Protein AF-A0A8J5JU60-F1 (afdb_monomer_lite)

Structure (mmCIF, N/CA/C/O backbone):
data_AF-A0A8J5JU60-F1
#
_entry.id   AF-A0A8J5JU60-F1
#
loop_
_atom_site.group_PDB
_atom_site.id
_atom_site.type_symbol
_atom_site.label_atom_id
_atom_site.label_alt_id
_atom_site.label_comp_id
_atom_site.label_asym_id
_atom_site.label_entity_id
_atom_site.label_seq_id
_atom_site.pdbx_PDB_ins_code
_atom_site.Cartn_x
_atom_site.Cartn_y
_atom_site.Cartn_z
_atom_site.occupancy
_atom_site.B_iso_or_equiv
_atom_site.auth_seq_id
_atom_site.auth_comp_id
_atom_site.auth_asym_id
_atom_site.auth_atom_id
_atom_site.pdbx_PDB_model_num
ATOM 1 N N . MET A 1 1 ? -25.902 -11.399 4.386 1.00 35.91 1 MET A N 1
ATOM 2 C CA . MET A 1 1 ? -25.058 -10.261 3.974 1.00 35.91 1 MET A CA 1
ATOM 3 C C . MET A 1 1 ? -24.951 -10.274 2.464 1.00 35.91 1 MET A C 1
ATOM 5 O O . MET A 1 1 ? -24.541 -11.286 1.913 1.00 35.91 1 MET A O 1
ATOM 9 N N . SER A 1 2 ? -25.418 -9.218 1.800 1.00 31.11 2 SER A N 1
ATOM 10 C CA . SER A 1 2 ? -25.279 -9.072 0.350 1.00 31.11 2 SER A CA 1
ATOM 11 C C . SER A 1 2 ? -23.900 -8.474 0.080 1.00 31.11 2 SER A C 1
ATOM 13 O O . SER A 1 2 ? -23.695 -7.286 0.315 1.00 31.11 2 SER A O 1
ATOM 15 N N . ALA A 1 3 ? -22.935 -9.303 -0.318 1.00 34.44 3 ALA A N 1
ATOM 16 C CA . ALA A 1 3 ? -21.625 -8.831 -0.750 1.00 34.44 3 ALA A CA 1
ATOM 17 C C . ALA A 1 3 ? -21.786 -8.185 -2.132 1.00 34.44 3 ALA A C 1
ATOM 19 O O . ALA A 1 3 ? -22.011 -8.869 -3.130 1.00 34.44 3 ALA A O 1
ATOM 20 N N . ILE A 1 4 ? -21.730 -6.856 -2.192 1.00 38.44 4 ILE A N 1
ATOM 21 C CA . ILE A 1 4 ? -21.776 -6.131 -3.462 1.00 38.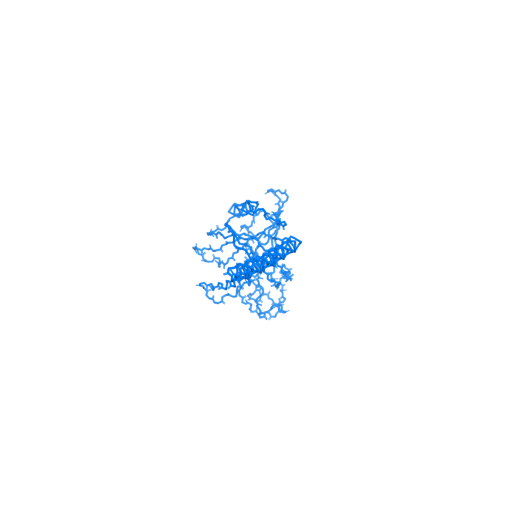44 4 ILE A CA 1
ATOM 22 C C . ILE A 1 4 ? -20.353 -6.086 -4.015 1.00 38.44 4 ILE A C 1
ATOM 24 O O . ILE A 1 4 ? -19.485 -5.405 -3.466 1.00 38.44 4 ILE A O 1
ATOM 28 N N . LEU A 1 5 ? -20.118 -6.785 -5.127 1.00 36.31 5 LEU A N 1
ATOM 29 C CA . LEU A 1 5 ? -18.900 -6.640 -5.920 1.00 36.31 5 LEU A CA 1
ATOM 30 C C . LEU A 1 5 ? -18.912 -5.239 -6.559 1.00 36.31 5 LEU A C 1
ATOM 32 O O . LEU A 1 5 ? -19.433 -5.045 -7.658 1.00 36.31 5 LEU A O 1
ATOM 36 N N . LYS A 1 6 ? -18.388 -4.226 -5.856 1.00 42.09 6 LYS A N 1
ATOM 37 C CA . LYS A 1 6 ? -18.178 -2.886 -6.426 1.00 42.09 6 LYS A CA 1
ATOM 38 C C . LYS A 1 6 ? -16.988 -2.962 -7.394 1.00 42.09 6 LYS A C 1
ATOM 40 O O . LYS A 1 6 ? -15.873 -2.580 -7.057 1.00 42.09 6 LYS A O 1
ATOM 45 N N . GLY A 1 7 ? -17.230 -3.448 -8.611 1.00 37.34 7 GLY A N 1
ATOM 46 C CA . GLY A 1 7 ? -16.318 -3.267 -9.738 1.00 37.34 7 GLY A CA 1
ATOM 47 C C . GLY A 1 7 ? -16.304 -1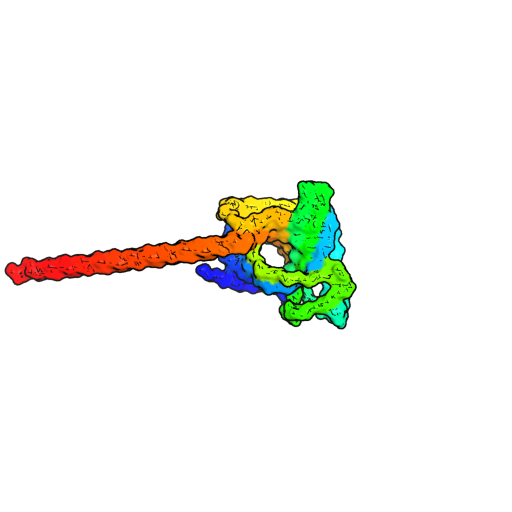.791 -10.124 1.00 37.34 7 GLY A C 1
ATOM 48 O O . GLY A 1 7 ? -17.140 -1.338 -10.901 1.00 37.34 7 GLY A O 1
ATOM 49 N N . ILE A 1 8 ? -15.412 -1.003 -9.528 1.00 46.25 8 ILE A N 1
ATOM 50 C CA . ILE A 1 8 ? -15.204 0.375 -9.974 1.00 46.25 8 ILE A CA 1
ATOM 51 C C . ILE A 1 8 ? -14.537 0.279 -11.353 1.00 46.25 8 ILE A C 1
ATOM 53 O O . ILE A 1 8 ? -13.694 -0.577 -11.578 1.00 46.25 8 ILE A O 1
ATOM 57 N N . ARG A 1 9 ? -14.934 1.117 -12.307 1.00 37.56 9 ARG A N 1
ATOM 58 C CA . ARG A 1 9 ? -14.234 1.304 -13.583 1.00 37.56 9 ARG A CA 1
ATOM 59 C C . ARG A 1 9 ? -13.560 2.670 -13.481 1.00 37.56 9 ARG A C 1
ATOM 61 O O . ARG A 1 9 ? -14.237 3.650 -13.168 1.00 37.56 9 ARG A O 1
ATOM 68 N N . ALA A 1 10 ? -12.238 2.741 -13.620 1.00 39.66 10 ALA A N 1
ATOM 69 C CA . ALA A 1 10 ? -11.524 4.012 -13.524 1.00 39.66 10 ALA A CA 1
ATOM 70 C C . ALA A 1 10 ? -11.850 4.903 -14.737 1.00 39.66 10 ALA A C 1
ATOM 72 O O . ALA A 1 10 ? -12.004 4.424 -15.855 1.00 39.66 10 ALA A O 1
ATOM 73 N N . ALA A 1 11 ? -11.938 6.217 -14.522 1.00 41.88 11 ALA A N 1
ATOM 74 C CA . ALA A 1 11 ? -12.276 7.203 -15.555 1.00 41.88 11 ALA A CA 1
ATOM 75 C C . ALA A 1 11 ? -11.125 7.522 -16.540 1.00 41.88 11 ALA A C 1
ATOM 77 O O . ALA A 1 11 ? -11.187 8.527 -17.241 1.00 41.88 11 ALA A O 1
ATOM 78 N N . PHE A 1 12 ? -10.076 6.696 -16.605 1.00 37.72 12 PHE A N 1
ATOM 79 C CA . PHE A 1 12 ? -8.946 6.863 -17.523 1.00 37.72 12 PHE A CA 1
ATOM 80 C C . PHE A 1 12 ? -8.380 5.491 -17.913 1.00 37.72 12 PHE A C 1
ATOM 82 O O . PHE A 1 12 ? -7.534 4.960 -17.202 1.00 37.72 12 PHE A O 1
ATOM 89 N N . GLY A 1 13 ? -8.840 4.944 -19.045 1.00 50.59 13 GLY A N 1
ATOM 90 C CA . GLY A 1 13 ? -8.365 3.671 -19.606 1.00 50.59 13 GLY A CA 1
ATOM 91 C C . GLY A 1 13 ? -8.765 2.437 -18.788 1.00 50.59 13 GLY A C 1
ATOM 92 O O . GLY A 1 13 ? -9.005 2.523 -17.585 1.00 50.59 13 GLY A O 1
ATOM 93 N N . ASP A 1 14 ? -8.855 1.280 -19.442 1.00 62.09 14 ASP A N 1
ATOM 94 C CA . ASP A 1 14 ? -9.063 -0.014 -18.781 1.00 62.09 14 ASP A CA 1
ATOM 95 C C . ASP A 1 14 ? -7.779 -0.420 -18.018 1.00 62.09 14 ASP A C 1
ATOM 97 O O . ASP A 1 14 ? -7.036 -1.298 -18.438 1.00 62.09 14 ASP A O 1
ATOM 101 N N . VAL A 1 15 ? -7.465 0.276 -16.922 1.00 78.56 15 VAL A N 1
ATOM 102 C CA . VAL A 1 15 ? -6.394 -0.112 -15.992 1.00 78.56 15 VAL A CA 1
ATOM 103 C C . VAL A 1 15 ? -6.934 -1.227 -15.104 1.00 78.56 15 VAL A C 1
ATOM 105 O O . VAL A 1 15 ? -7.933 -1.024 -14.408 1.00 78.56 15 VAL A O 1
ATOM 108 N N . GLU A 1 16 ? -6.281 -2.391 -15.118 1.00 88.31 16 GLU A N 1
ATOM 109 C CA . GLU A 1 16 ? -6.631 -3.503 -14.233 1.00 88.31 16 GLU A CA 1
ATOM 110 C C . GLU A 1 16 ? -6.555 -3.036 -12.774 1.00 88.31 16 GLU A C 1
ATOM 112 O O . GLU A 1 16 ? -5.551 -2.462 -12.335 1.00 88.31 16 GLU A O 1
ATOM 117 N N . MET A 1 17 ? -7.644 -3.251 -12.031 1.00 90.38 17 MET A N 1
ATOM 118 C CA . MET A 1 17 ? -7.719 -2.878 -10.627 1.00 90.38 17 MET A CA 1
ATOM 119 C C . MET A 1 17 ? -7.647 -4.086 -9.715 1.00 90.38 17 MET A C 1
ATOM 121 O O . MET A 1 17 ? -8.257 -5.114 -9.999 1.00 90.38 17 MET A O 1
ATOM 125 N N . THR A 1 18 ? -6.948 -3.937 -8.588 1.00 92.31 18 THR A N 1
ATOM 126 C CA . THR A 1 18 ? -6.885 -4.991 -7.578 1.00 92.31 18 THR A CA 1
ATOM 127 C C . THR A 1 18 ? -8.297 -5.354 -7.115 1.00 92.31 18 THR A C 1
ATOM 129 O O . THR A 1 18 ? -9.003 -4.483 -6.596 1.00 92.31 18 THR A O 1
ATOM 132 N N . PRO A 1 19 ? -8.727 -6.617 -7.291 1.00 92.56 19 PRO A N 1
ATOM 133 C CA . PRO A 1 19 ? -10.062 -7.032 -6.900 1.00 92.56 19 PRO A CA 1
ATOM 134 C C . PRO A 1 19 ? -10.184 -7.039 -5.376 1.00 92.56 19 PRO A C 1
ATOM 136 O O . PRO A 1 19 ? -9.253 -7.422 -4.670 1.00 92.56 19 PRO A O 1
ATOM 139 N N . TYR A 1 20 ? -11.351 -6.649 -4.874 1.00 95.19 20 TYR A N 1
ATOM 140 C CA . TYR A 1 20 ? -11.703 -6.768 -3.464 1.00 95.19 20 TYR A CA 1
ATOM 141 C C . TYR A 1 20 ? -13.208 -6.947 -3.287 1.00 95.19 20 TYR A C 1
ATOM 143 O O . TYR A 1 20 ? -14.006 -6.549 -4.140 1.00 95.19 20 TYR A O 1
ATOM 151 N N . THR A 1 21 ? -13.589 -7.487 -2.135 1.00 94.44 21 THR A N 1
ATOM 152 C CA . THR A 1 21 ? -14.980 -7.568 -1.680 1.00 94.44 21 THR A CA 1
ATOM 153 C C . THR A 1 21 ? -15.166 -6.631 -0.496 1.00 94.44 21 THR A C 1
ATOM 155 O O . THR A 1 21 ? -14.388 -6.685 0.452 1.00 94.44 21 THR A O 1
ATOM 158 N N . VAL A 1 22 ? -16.183 -5.766 -0.528 1.00 95.56 22 VAL A N 1
ATOM 159 C CA . VAL A 1 22 ? -16.572 -4.985 0.657 1.00 95.56 22 VAL A CA 1
ATOM 160 C C . VAL A 1 22 ? -17.341 -5.912 1.592 1.00 95.56 22 VAL A C 1
ATOM 162 O O . VAL A 1 22 ? -18.412 -6.399 1.230 1.00 95.56 22 VAL A O 1
ATOM 165 N N . MET A 1 23 ? -16.776 -6.167 2.768 1.00 93.56 23 MET A N 1
ATOM 166 C CA . MET A 1 23 ? -17.368 -7.026 3.794 1.00 93.56 23 MET A CA 1
ATOM 167 C C . MET A 1 23 ? -18.330 -6.225 4.665 1.00 93.56 23 MET A C 1
ATOM 169 O O . MET A 1 23 ? -19.454 -6.655 4.918 1.00 93.56 23 MET A O 1
ATOM 173 N N . VAL A 1 24 ? -17.899 -5.029 5.077 1.00 91.88 24 VAL A N 1
ATOM 174 C CA . VAL A 1 24 ? -18.664 -4.139 5.951 1.00 91.88 24 VAL A CA 1
ATOM 175 C C . VAL A 1 24 ? -18.453 -2.691 5.517 1.00 91.88 24 VAL A C 1
ATOM 177 O O . VAL A 1 24 ? -17.333 -2.271 5.237 1.00 91.88 24 VAL A O 1
ATOM 180 N N . GLU A 1 25 ? -19.528 -1.910 5.491 1.00 93.69 25 GLU A N 1
ATOM 181 C CA . GLU A 1 25 ? -19.480 -0.455 5.326 1.00 93.69 25 GLU A CA 1
ATOM 182 C C . GLU A 1 25 ? -19.897 0.181 6.663 1.00 93.69 25 GLU A C 1
ATOM 184 O O . GLU A 1 25 ? -20.939 -0.164 7.229 1.00 93.69 25 GLU A O 1
ATOM 189 N N . ARG A 1 26 ? -19.046 1.049 7.217 1.00 91.69 26 ARG A N 1
ATOM 190 C CA . ARG A 1 26 ? -19.254 1.737 8.500 1.00 91.69 26 ARG A CA 1
ATOM 191 C C . ARG A 1 26 ? -19.176 3.244 8.286 1.00 91.69 26 ARG A C 1
ATOM 193 O O . ARG A 1 26 ? -18.681 3.721 7.267 1.00 91.69 26 ARG A O 1
ATOM 200 N N . ASP A 1 27 ? -19.633 4.010 9.273 1.00 86.06 27 ASP A N 1
ATOM 201 C CA . ASP A 1 27 ? -19.455 5.460 9.242 1.00 86.06 27 ASP A CA 1
ATOM 202 C C . ASP A 1 27 ? -17.957 5.809 9.328 1.00 86.06 27 ASP A C 1
ATOM 204 O O . ASP A 1 27 ? -17.311 5.639 10.366 1.00 86.06 27 ASP A O 1
ATOM 208 N N . GLY A 1 28 ? -17.397 6.255 8.202 1.00 87.19 28 GLY A N 1
ATOM 209 C CA . GLY A 1 28 ? -16.020 6.734 8.090 1.00 87.19 28 GLY A CA 1
ATOM 210 C C . GLY A 1 28 ? -14.972 5.731 7.590 1.00 87.19 28 GLY A C 1
ATOM 211 O O . GLY A 1 28 ? -13.837 6.170 7.373 1.00 87.19 28 GLY A O 1
ATOM 212 N N . TYR A 1 29 ? -15.310 4.450 7.378 1.00 95.94 29 TYR A N 1
ATOM 213 C CA . TYR A 1 29 ? -14.412 3.443 6.784 1.00 95.94 29 TYR A CA 1
ATOM 214 C C . TYR A 1 29 ? -15.157 2.227 6.195 1.00 95.94 29 TYR A C 1
ATOM 216 O O . TYR A 1 29 ? -16.318 1.968 6.506 1.00 95.94 29 TYR A O 1
ATOM 224 N N . GLU A 1 30 ? -14.463 1.455 5.361 1.00 97.06 30 GLU A N 1
ATOM 225 C CA . GLU A 1 30 ? -14.917 0.158 4.840 1.00 97.06 30 GLU A CA 1
ATOM 226 C C . GLU A 1 30 ? -13.991 -0.964 5.330 1.00 97.06 30 GLU A C 1
ATOM 228 O O . GLU A 1 30 ? -12.775 -0.777 5.394 1.00 97.06 30 GLU A O 1
ATOM 233 N N . GLU A 1 31 ? -14.546 -2.140 5.620 1.00 96.50 31 GLU A N 1
ATOM 234 C CA . GLU A 1 31 ? -13.790 -3.389 5.726 1.00 96.50 31 GLU A CA 1
ATOM 235 C C . GLU A 1 31 ? -13.814 -4.100 4.368 1.00 96.50 31 GLU A C 1
ATOM 237 O O . GLU A 1 31 ? -14.883 -4.347 3.799 1.00 96.50 31 GLU A O 1
ATOM 242 N N . ARG A 1 32 ? -12.635 -4.420 3.832 1.00 97.31 32 ARG A N 1
ATOM 243 C CA . ARG A 1 32 ? -12.469 -5.049 2.519 1.00 97.31 32 ARG A CA 1
ATOM 244 C C . ARG A 1 32 ? -11.621 -6.308 2.621 1.00 97.31 32 ARG A C 1
ATOM 246 O O . ARG A 1 32 ? -10.585 -6.303 3.281 1.00 97.31 32 ARG A O 1
ATOM 253 N N . LEU A 1 33 ? -12.026 -7.344 1.897 1.00 96.19 33 LEU A N 1
ATOM 254 C CA . LEU A 1 33 ? -11.258 -8.566 1.694 1.00 96.19 33 LEU A CA 1
ATOM 255 C C . LEU A 1 33 ? -10.563 -8.516 0.332 1.00 96.19 33 LEU A C 1
ATOM 257 O O . LEU A 1 33 ? -11.229 -8.428 -0.703 1.00 96.19 33 LEU A O 1
ATOM 261 N N . TYR A 1 34 ? -9.235 -8.589 0.337 1.00 96.62 34 TYR A N 1
ATOM 262 C CA . TYR A 1 34 ? -8.404 -8.718 -0.857 1.00 96.62 34 TYR A CA 1
ATOM 263 C C . TYR A 1 34 ? -7.938 -10.171 -1.002 1.00 96.62 34 TYR A C 1
ATOM 265 O O . TYR A 1 34 ? -7.354 -10.704 -0.057 1.00 96.62 34 TYR A O 1
ATOM 273 N N . PRO A 1 35 ? -8.143 -10.818 -2.163 1.00 96.44 35 PRO A N 1
ATOM 274 C CA . PRO A 1 35 ? -7.685 -12.182 -2.386 1.00 96.44 35 PRO A CA 1
ATOM 275 C C . PRO A 1 35 ? -6.157 -12.244 -2.490 1.00 96.44 35 PRO A C 1
ATOM 277 O O . PRO A 1 35 ? -5.494 -11.254 -2.806 1.00 96.44 35 PRO A O 1
ATOM 280 N N . ALA A 1 36 ? -5.602 -13.442 -2.296 1.00 97.19 36 ALA A N 1
ATOM 281 C CA . ALA A 1 36 ? -4.178 -13.680 -2.503 1.00 97.19 36 ALA A CA 1
ATOM 282 C C . ALA A 1 36 ? -3.764 -13.361 -3.952 1.00 97.19 36 ALA A C 1
ATOM 284 O O . ALA A 1 36 ? -4.432 -13.774 -4.912 1.00 97.19 36 ALA A O 1
ATOM 285 N N . ARG A 1 37 ? -2.663 -12.618 -4.101 1.00 97.81 37 ARG A N 1
ATOM 286 C CA . ARG A 1 37 ? -2.118 -12.152 -5.385 1.00 97.81 37 ARG A CA 1
ATOM 287 C C . ARG A 1 37 ? -0.613 -11.920 -5.280 1.00 97.81 37 ARG A C 1
ATOM 289 O O . ARG A 1 37 ? -0.105 -11.606 -4.206 1.00 97.81 37 ARG A O 1
ATOM 296 N N . LYS A 1 38 ? 0.087 -12.016 -6.411 1.00 98.50 38 LYS A N 1
ATOM 297 C CA . LYS A 1 38 ? 1.490 -11.611 -6.535 1.00 98.50 38 LYS A CA 1
ATOM 298 C C . LYS A 1 38 ? 1.621 -10.115 -6.763 1.00 98.50 38 LYS A C 1
ATOM 300 O O . LYS A 1 38 ? 0.878 -9.536 -7.559 1.00 98.50 38 LYS A O 1
ATOM 305 N N . TRP A 1 39 ? 2.602 -9.522 -6.102 1.00 98.50 39 TRP A N 1
ATOM 306 C CA . TRP A 1 39 ? 2.942 -8.111 -6.218 1.00 98.50 39 TRP A CA 1
ATOM 307 C C . TRP A 1 39 ? 4.422 -7.959 -6.547 1.00 98.50 39 TRP A C 1
ATOM 309 O O . TRP A 1 39 ? 5.253 -8.684 -6.006 1.00 98.50 39 TRP A O 1
ATOM 319 N N . ALA A 1 40 ? 4.755 -7.020 -7.427 1.00 98.44 40 ALA A N 1
ATOM 320 C CA . ALA A 1 40 ? 6.133 -6.590 -7.616 1.00 98.44 40 ALA A CA 1
ATOM 321 C C . ALA A 1 40 ? 6.437 -5.500 -6.589 1.00 98.44 40 ALA A C 1
ATOM 323 O O . ALA A 1 40 ? 5.745 -4.480 -6.555 1.00 98.44 40 ALA A O 1
ATOM 324 N N . CYS A 1 41 ? 7.454 -5.721 -5.761 1.00 98.75 41 CYS A N 1
ATOM 325 C CA . CYS A 1 41 ? 7.738 -4.925 -4.576 1.00 98.75 41 CYS A CA 1
ATOM 326 C C . CYS A 1 41 ? 9.168 -4.382 -4.584 1.00 98.75 41 CYS A C 1
ATOM 328 O O . CYS A 1 41 ? 10.081 -5.003 -5.124 1.00 98.75 41 CYS A O 1
ATOM 330 N N . THR A 1 42 ? 9.362 -3.230 -3.948 1.00 98.62 42 THR A N 1
ATOM 331 C CA . THR A 1 42 ? 10.676 -2.669 -3.614 1.00 98.62 42 THR A CA 1
ATOM 332 C C . THR A 1 42 ? 10.629 -2.079 -2.218 1.00 98.62 42 THR A C 1
ATOM 334 O O . THR A 1 42 ? 9.614 -1.503 -1.825 1.00 98.62 42 THR A O 1
ATOM 337 N N . THR A 1 43 ? 11.742 -2.164 -1.494 1.00 98.50 43 THR A N 1
ATOM 338 C CA . THR A 1 43 ? 11.833 -1.671 -0.117 1.00 98.50 43 THR A CA 1
ATOM 339 C C . THR A 1 43 ? 12.925 -0.617 0.016 1.00 98.50 43 THR A C 1
ATOM 341 O O . THR A 1 43 ? 14.045 -0.809 -0.457 1.00 98.50 43 THR A O 1
ATOM 344 N N . MET A 1 44 ? 12.611 0.491 0.683 1.00 98.12 44 MET A N 1
ATOM 345 C CA . MET A 1 44 ? 13.567 1.535 1.059 1.00 98.12 44 MET A CA 1
ATOM 346 C C . MET A 1 44 ? 13.362 1.938 2.519 1.00 98.12 44 MET A C 1
ATOM 348 O O . MET A 1 44 ? 12.259 1.844 3.054 1.00 98.12 44 MET A O 1
ATOM 352 N N . LYS A 1 45 ? 14.434 2.399 3.166 1.00 96.88 45 LYS A N 1
ATOM 353 C CA . LYS A 1 45 ? 14.390 2.973 4.513 1.00 96.88 45 LYS A CA 1
ATOM 354 C C . LYS A 1 45 ? 14.657 4.468 4.452 1.00 96.88 45 LYS A C 1
ATOM 356 O O . LYS A 1 45 ? 15.416 4.919 3.595 1.00 96.88 45 LYS A O 1
ATOM 361 N N . GLY A 1 46 ? 14.030 5.218 5.346 1.00 94.44 46 GLY A N 1
ATOM 362 C CA . GLY A 1 46 ? 14.268 6.650 5.496 1.00 94.44 46 GLY A CA 1
ATOM 363 C C . GLY A 1 46 ? 13.305 7.289 6.484 1.00 94.44 46 GLY A C 1
ATOM 364 O O . GLY A 1 46 ? 12.487 6.613 7.106 1.00 94.44 46 GLY A O 1
ATOM 365 N N . THR A 1 47 ? 13.408 8.602 6.650 1.00 91.06 47 THR A N 1
ATOM 366 C CA . THR A 1 47 ? 12.604 9.362 7.620 1.00 91.06 47 THR A CA 1
ATOM 367 C C . THR A 1 47 ? 11.360 10.004 7.011 1.00 91.06 47 THR A C 1
ATOM 369 O O . THR A 1 47 ? 10.484 10.425 7.757 1.00 91.06 47 THR A O 1
ATOM 372 N N . SER A 1 48 ? 11.270 10.080 5.678 1.00 89.12 48 SER A N 1
ATOM 373 C CA . SER A 1 48 ? 10.152 10.695 4.959 1.00 89.12 48 SER A CA 1
ATOM 374 C C . SER A 1 48 ? 9.648 9.785 3.847 1.00 89.12 48 SER A C 1
ATOM 376 O O . SER A 1 48 ? 10.418 9.354 2.984 1.00 89.12 48 SER A O 1
ATOM 378 N N . GLN A 1 49 ? 8.341 9.521 3.828 1.00 89.50 49 GLN A N 1
ATOM 379 C CA . GLN A 1 49 ? 7.735 8.786 2.722 1.00 89.50 49 GLN A CA 1
ATOM 380 C C . GLN A 1 49 ? 7.747 9.636 1.454 1.00 89.50 49 GLN A C 1
ATOM 382 O O . GLN A 1 49 ? 8.020 9.124 0.366 1.00 89.50 49 GLN A O 1
ATOM 387 N N . GLN A 1 50 ? 7.478 10.935 1.594 1.00 89.50 50 GLN A N 1
ATOM 388 C CA . GLN A 1 50 ? 7.438 11.884 0.485 1.00 89.50 50 GLN A CA 1
ATOM 389 C C . GLN A 1 50 ? 8.708 11.838 -0.381 1.00 89.50 50 GLN A C 1
ATOM 391 O O . GLN A 1 50 ? 8.624 11.900 -1.609 1.00 89.50 50 GLN A O 1
ATOM 396 N N . GLU A 1 51 ? 9.875 11.685 0.247 1.00 91.12 51 GLU A N 1
ATOM 397 C CA . GLU A 1 51 ? 11.169 11.596 -0.439 1.00 91.12 51 GLU A CA 1
ATOM 398 C C . GLU A 1 51 ? 11.373 10.251 -1.153 1.00 91.12 51 GLU A C 1
ATOM 400 O O . GLU A 1 51 ? 11.977 10.195 -2.228 1.00 91.12 51 GLU A O 1
ATOM 405 N N . LEU A 1 52 ? 10.837 9.164 -0.590 1.00 94.50 52 LEU A N 1
ATOM 406 C CA . LEU A 1 52 ? 11.063 7.800 -1.070 1.00 94.50 52 LEU A CA 1
ATOM 407 C C . LEU A 1 52 ? 10.035 7.322 -2.105 1.00 94.50 52 LEU A C 1
ATOM 409 O O . LEU A 1 52 ? 10.320 6.395 -2.866 1.00 94.50 52 LEU A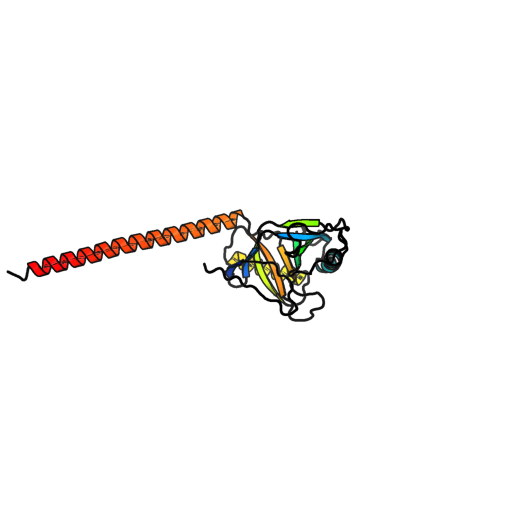 O 1
ATOM 413 N N . VAL A 1 53 ? 8.866 7.962 -2.201 1.00 92.00 53 VAL A N 1
ATOM 414 C CA . VAL A 1 53 ? 7.817 7.582 -3.168 1.00 92.00 53 VAL A CA 1
ATOM 415 C C . VAL A 1 53 ? 8.327 7.620 -4.609 1.00 92.00 53 VAL A C 1
ATOM 417 O O . VAL A 1 53 ? 8.117 6.670 -5.358 1.00 92.00 53 VAL A O 1
ATOM 420 N N . SER A 1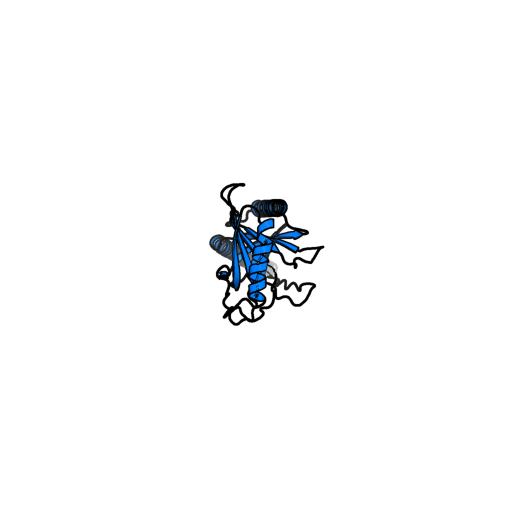 54 ? 9.018 8.691 -5.006 1.00 92.25 54 SER A N 1
ATOM 421 C CA . SER A 1 54 ? 9.517 8.854 -6.380 1.00 92.25 54 SER A CA 1
ATOM 422 C C . SER A 1 54 ? 10.555 7.793 -6.789 1.00 92.25 54 SER A C 1
ATOM 424 O O . SER A 1 54 ? 10.349 7.138 -7.819 1.00 92.25 54 SER A O 1
ATOM 426 N N . PRO A 1 55 ? 11.647 7.557 -6.027 1.00 96.12 55 PRO A N 1
ATOM 427 C CA . PRO A 1 55 ? 12.620 6.526 -6.386 1.00 96.12 55 PRO A CA 1
ATOM 428 C C . PRO A 1 55 ? 12.029 5.109 -6.359 1.00 96.12 55 PRO A C 1
ATOM 430 O O . PRO A 1 55 ? 12.276 4.360 -7.307 1.00 96.12 55 PRO A O 1
ATOM 433 N N . MET A 1 56 ? 11.200 4.758 -5.364 1.00 97.38 56 MET A N 1
ATOM 434 C CA . MET A 1 56 ? 10.532 3.447 -5.317 1.00 97.38 56 MET A CA 1
ATOM 435 C C . MET A 1 56 ? 9.606 3.235 -6.520 1.00 97.38 56 MET A C 1
ATOM 437 O O . MET A 1 56 ? 9.695 2.214 -7.206 1.00 97.38 56 MET A O 1
ATOM 441 N N . PHE A 1 57 ? 8.767 4.229 -6.836 1.00 95.44 57 PHE A N 1
ATOM 442 C CA . PHE A 1 57 ? 7.870 4.159 -7.988 1.00 95.44 57 PHE A CA 1
ATOM 443 C C . PHE A 1 57 ? 8.661 4.006 -9.284 1.00 95.44 57 PHE A C 1
ATOM 445 O O . PHE A 1 57 ? 8.310 3.188 -10.128 1.00 95.44 57 PHE A O 1
ATOM 452 N N . ARG A 1 58 ? 9.753 4.761 -9.454 1.00 95.31 58 ARG A N 1
ATOM 453 C CA . ARG A 1 58 ? 10.598 4.674 -10.651 1.00 95.31 58 ARG A CA 1
ATOM 454 C C . ARG A 1 58 ? 11.245 3.296 -10.799 1.00 95.31 58 ARG A C 1
ATOM 456 O O . ARG A 1 58 ? 11.367 2.826 -11.930 1.00 95.31 58 ARG A O 1
ATOM 463 N N . ALA A 1 59 ? 11.666 2.663 -9.705 1.00 97.38 59 ALA A N 1
ATOM 464 C CA . ALA A 1 59 ? 12.233 1.316 -9.736 1.00 97.38 59 ALA A CA 1
ATOM 465 C C . ALA A 1 59 ? 11.207 0.300 -10.272 1.00 97.38 59 ALA A C 1
ATOM 467 O O . ALA A 1 59 ? 11.467 -0.364 -11.279 1.00 97.38 59 ALA A O 1
ATOM 468 N N . LEU A 1 60 ? 9.999 0.285 -9.699 1.00 97.56 60 LEU A N 1
ATOM 469 C CA . LEU A 1 60 ? 8.898 -0.576 -10.150 1.00 97.56 60 LEU A CA 1
ATOM 470 C C . LEU A 1 60 ? 8.411 -0.230 -11.563 1.00 97.56 60 LEU A C 1
ATOM 472 O O . LEU A 1 60 ? 8.143 -1.117 -12.372 1.00 97.56 60 LEU A O 1
ATOM 476 N N . PHE A 1 61 ? 8.354 1.057 -11.902 1.00 95.88 61 PHE A N 1
ATOM 477 C CA . PHE A 1 61 ? 7.971 1.512 -13.235 1.00 95.88 61 PHE A CA 1
ATOM 478 C C . PHE A 1 61 ? 8.958 1.040 -14.306 1.00 95.88 61 PHE A C 1
ATOM 480 O O . PHE A 1 61 ? 8.549 0.634 -15.392 1.00 95.88 61 PHE A O 1
ATOM 487 N N . ASN A 1 62 ? 10.262 1.057 -14.012 1.00 96.88 62 ASN A N 1
ATOM 488 C CA . ASN A 1 62 ? 11.266 0.512 -14.921 1.00 96.88 62 ASN A CA 1
ATOM 489 C C . ASN A 1 62 ? 11.089 -0.999 -15.112 1.00 96.88 62 ASN A C 1
ATOM 491 O O . ASN A 1 62 ? 11.214 -1.466 -16.243 1.00 96.88 62 ASN A O 1
ATOM 495 N N . TYR A 1 63 ? 10.794 -1.740 -14.035 1.00 97.81 63 TYR A N 1
ATOM 496 C CA . TYR A 1 63 ? 10.519 -3.178 -14.090 1.00 97.81 63 TYR A CA 1
ATOM 497 C C . TYR A 1 63 ? 9.379 -3.480 -15.069 1.00 97.81 63 TYR A C 1
ATOM 499 O O . TYR A 1 63 ? 9.601 -4.197 -16.044 1.00 97.81 63 TYR A O 1
ATOM 507 N N . ILE A 1 64 ? 8.212 -2.848 -14.906 1.00 96.31 64 ILE A N 1
ATOM 508 C CA . ILE A 1 64 ? 7.075 -3.058 -15.820 1.00 96.31 64 ILE A CA 1
ATOM 509 C C . ILE A 1 64 ? 7.311 -2.472 -17.224 1.00 96.31 64 ILE A C 1
ATOM 511 O O . ILE A 1 64 ? 6.650 -2.852 -18.181 1.00 96.31 64 ILE A O 1
ATOM 515 N N . SER A 1 65 ? 8.276 -1.563 -17.388 1.00 96.31 65 SER A N 1
ATOM 516 C CA . SER A 1 65 ? 8.626 -0.972 -18.690 1.00 96.31 65 SER A CA 1
ATOM 517 C C . SER A 1 65 ? 9.655 -1.783 -19.488 1.00 96.31 65 SER A C 1
ATOM 519 O O . SER A 1 65 ? 10.108 -1.305 -20.528 1.00 96.31 65 SER A O 1
ATOM 521 N N . GLY A 1 66 ? 10.047 -2.973 -19.023 1.00 96.44 66 GLY A N 1
ATOM 522 C CA . GLY A 1 66 ? 10.987 -3.851 -19.731 1.00 96.44 66 GLY A CA 1
ATOM 523 C C . GLY A 1 66 ? 12.337 -4.053 -19.051 1.00 96.44 66 GLY A C 1
ATOM 524 O O . GLY A 1 66 ? 13.190 -4.726 -19.621 1.00 96.44 66 GLY A O 1
ATOM 525 N N . LYS A 1 67 ? 12.560 -3.534 -17.832 1.00 97.38 67 LYS A N 1
ATOM 526 C CA . LYS A 1 67 ? 13.691 -3.968 -16.984 1.00 97.38 67 LYS A CA 1
ATOM 527 C C . LYS A 1 67 ? 13.344 -5.236 -16.204 1.00 97.38 67 LYS A C 1
ATOM 529 O O . LYS A 1 67 ? 13.460 -5.299 -14.982 1.00 97.38 67 LYS A O 1
ATOM 534 N N . ASN A 1 68 ? 12.919 -6.242 -16.938 1.00 98.00 68 ASN A N 1
ATOM 535 C CA . ASN A 1 68 ? 12.720 -7.602 -16.475 1.00 98.00 68 ASN A CA 1
ATOM 536 C C . ASN A 1 68 ? 13.378 -8.539 -17.488 1.00 98.00 68 ASN A C 1
ATOM 538 O O . ASN A 1 68 ? 13.707 -8.105 -18.583 1.00 98.00 68 ASN A O 1
ATOM 542 N N . ASP A 1 69 ? 13.592 -9.790 -17.127 1.00 95.06 69 ASP A N 1
ATOM 543 C CA . ASP A 1 69 ? 13.913 -10.880 -18.040 1.00 95.06 69 ASP A CA 1
ATOM 544 C C . ASP A 1 69 ? 12.584 -11.611 -18.282 1.00 95.06 69 ASP A C 1
ATOM 546 O O . ASP A 1 69 ? 12.032 -12.164 -17.317 1.00 95.06 69 ASP A O 1
ATOM 550 N N . PRO A 1 70 ? 11.970 -11.494 -19.480 1.00 96.00 70 PRO A N 1
ATOM 551 C CA . PRO A 1 70 ? 12.614 -11.434 -20.807 1.00 96.00 70 PRO A CA 1
ATOM 552 C C . PRO A 1 70 ? 12.498 -10.104 -21.595 1.00 96.00 70 PRO A C 1
ATOM 554 O O . PRO A 1 70 ? 12.291 -10.109 -22.809 1.00 96.00 70 PRO A O 1
ATOM 557 N N . ASN A 1 71 ? 12.645 -8.951 -20.948 1.00 97.62 71 ASN A N 1
ATOM 558 C CA . ASN A 1 71 ? 12.567 -7.599 -21.526 1.00 97.62 71 ASN A CA 1
ATOM 559 C C . ASN A 1 71 ? 11.190 -7.228 -22.105 1.00 97.62 71 ASN A C 1
ATOM 561 O O . ASN A 1 71 ? 11.097 -6.539 -23.126 1.00 97.62 71 ASN A O 1
ATOM 565 N N . ILE A 1 72 ? 10.111 -7.655 -21.452 1.00 97.56 72 ILE A N 1
ATOM 566 C CA . ILE A 1 72 ? 8.743 -7.374 -21.907 1.00 97.56 72 ILE A CA 1
ATOM 567 C C . ILE A 1 72 ? 8.110 -6.219 -21.141 1.00 97.56 72 ILE A C 1
ATOM 569 O O . ILE A 1 72 ? 8.454 -5.933 -19.994 1.00 97.56 72 ILE A O 1
ATOM 573 N N . ARG A 1 73 ? 7.149 -5.549 -21.773 1.00 96.31 73 ARG A N 1
ATOM 574 C CA . ARG A 1 73 ? 6.316 -4.561 -21.094 1.00 96.31 73 ARG A CA 1
ATOM 575 C C . ARG A 1 73 ? 5.189 -5.282 -20.354 1.00 96.31 73 ARG A C 1
ATOM 577 O O . ARG A 1 73 ? 4.534 -6.129 -20.944 1.00 96.31 73 ARG A O 1
ATOM 584 N N . ILE A 1 74 ? 4.987 -4.918 -19.096 1.00 95.38 74 ILE A N 1
ATOM 585 C CA . ILE A 1 74 ? 3.896 -5.369 -18.234 1.00 95.38 74 ILE A CA 1
ATOM 586 C C . ILE A 1 74 ? 2.927 -4.196 -18.082 1.00 95.38 74 ILE A C 1
ATOM 588 O O . ILE A 1 74 ? 3.357 -3.050 -17.899 1.00 95.38 74 ILE A O 1
ATOM 592 N N . ASP A 1 75 ? 1.630 -4.466 -18.164 1.00 92.56 75 ASP A N 1
ATOM 593 C CA . ASP A 1 75 ? 0.623 -3.423 -18.013 1.00 92.56 75 ASP A CA 1
ATOM 594 C C . ASP A 1 75 ? 0.597 -2.842 -16.593 1.00 92.56 75 ASP A C 1
ATOM 596 O O . ASP A 1 75 ? 0.840 -3.518 -15.594 1.00 92.56 75 ASP A O 1
ATOM 600 N N . MET A 1 76 ? 0.332 -1.537 -16.507 1.00 91.00 76 MET A N 1
ATOM 601 C CA . MET A 1 76 ? 0.185 -0.854 -15.225 1.00 91.00 76 MET A CA 1
ATOM 602 C C . MET A 1 76 ? -1.152 -1.239 -14.590 1.00 91.00 76 MET A C 1
ATOM 604 O O . MET A 1 76 ? -2.181 -1.228 -15.260 1.00 91.00 76 MET A O 1
ATOM 608 N N . THR A 1 77 ? -1.144 -1.466 -13.281 1.00 92.06 77 THR A N 1
ATOM 609 C CA . THR A 1 77 ? -2.340 -1.738 -12.473 1.00 92.06 77 THR A CA 1
ATOM 610 C C . THR A 1 77 ? -2.618 -0.610 -11.483 1.00 92.06 77 THR A C 1
ATOM 612 O O . THR A 1 77 ? -1.738 0.201 -11.184 1.00 92.06 77 THR A O 1
ATOM 615 N N . SER A 1 78 ? -3.809 -0.598 -10.891 1.00 92.00 78 SER A N 1
ATOM 616 C CA . SER A 1 78 ? -4.160 0.298 -9.783 1.00 92.00 78 SER A CA 1
ATOM 617 C C . SER A 1 78 ? -4.814 -0.478 -8.627 1.00 92.00 78 SER A C 1
ATOM 619 O O . SER A 1 78 ? -5.536 -1.438 -8.874 1.00 92.00 78 SER A O 1
ATOM 621 N N . PRO A 1 79 ? -4.626 -0.090 -7.358 1.00 95.00 79 PRO A N 1
ATOM 622 C CA . PRO A 1 79 ? -3.768 0.988 -6.884 1.00 95.00 79 PRO A CA 1
ATOM 623 C C . PRO A 1 79 ? -2.295 0.587 -6.738 1.00 95.00 79 PRO A C 1
ATOM 625 O O . PRO A 1 79 ? -1.926 -0.584 -6.771 1.00 95.00 79 PRO A O 1
ATOM 628 N N . VAL A 1 80 ? -1.458 1.593 -6.494 1.00 95.00 80 VAL A N 1
ATOM 629 C CA . VAL A 1 80 ? -0.122 1.420 -5.921 1.00 95.00 80 VAL A CA 1
ATOM 630 C C . VAL A 1 80 ? -0.248 1.412 -4.403 1.00 95.00 80 VAL A C 1
ATOM 632 O O . VAL A 1 80 ? -0.793 2.353 -3.822 1.00 95.00 80 VAL A O 1
ATOM 635 N N . THR A 1 81 ? 0.287 0.381 -3.754 1.00 97.44 81 THR A N 1
ATOM 636 C CA . THR A 1 81 ? 0.300 0.280 -2.286 1.00 97.44 81 THR A CA 1
ATOM 637 C C . THR A 1 81 ? 1.700 0.551 -1.752 1.00 97.44 81 THR A C 1
ATOM 639 O O . THR A 1 81 ? 2.671 0.088 -2.341 1.00 97.44 81 THR A O 1
ATOM 642 N N . THR A 1 82 ? 1.824 1.281 -0.647 1.00 98.00 82 THR A N 1
ATOM 643 C CA . THR A 1 82 ? 3.076 1.416 0.113 1.00 98.00 82 THR A CA 1
ATOM 644 C C . THR A 1 82 ? 2.822 0.976 1.542 1.00 98.00 82 THR A C 1
ATOM 646 O O . THR A 1 82 ? 2.091 1.653 2.260 1.00 98.00 82 THR A O 1
ATOM 649 N N . TYR A 1 83 ? 3.396 -0.157 1.932 1.00 98.19 83 TYR A N 1
ATOM 650 C CA . TYR A 1 83 ? 3.388 -0.639 3.306 1.00 98.19 83 TYR A CA 1
ATOM 651 C C . TYR A 1 83 ? 4.413 0.130 4.131 1.00 98.19 83 TYR A C 1
ATOM 653 O O . TYR A 1 83 ? 5.562 0.270 3.706 1.00 98.19 83 TYR A O 1
ATOM 661 N N . VAL A 1 84 ? 3.990 0.637 5.282 1.00 97.25 84 VAL A N 1
ATOM 662 C CA . VAL A 1 84 ? 4.805 1.460 6.169 1.00 97.25 84 VAL A CA 1
ATOM 663 C C . VAL A 1 84 ? 4.984 0.736 7.491 1.00 97.25 84 VAL A C 1
ATOM 665 O O . VAL A 1 84 ? 4.013 0.410 8.175 1.00 97.25 84 VAL A O 1
ATOM 668 N N . GLU A 1 85 ? 6.245 0.536 7.850 1.00 95.75 85 GLU A N 1
ATOM 669 C CA . GLU A 1 85 ? 6.681 0.040 9.148 1.00 95.75 85 GLU A CA 1
ATOM 670 C C . GLU A 1 85 ? 7.410 1.184 9.862 1.00 95.75 85 GLU A C 1
ATOM 672 O O . GLU A 1 85 ? 8.593 1.430 9.585 1.00 95.75 85 GLU A O 1
ATOM 677 N N . PRO A 1 86 ? 6.706 1.941 10.723 1.00 92.50 86 PRO A N 1
ATOM 678 C CA . PRO A 1 86 ? 7.275 3.073 11.433 1.00 92.50 86 PRO A CA 1
ATOM 679 C C . PRO A 1 86 ? 8.493 2.677 12.271 1.00 92.50 86 PRO A C 1
ATOM 681 O O . PRO A 1 86 ? 8.506 1.642 12.939 1.00 92.50 86 PRO A O 1
ATOM 684 N N . GLY A 1 87 ? 9.514 3.531 12.267 1.00 89.19 87 GLY A N 1
ATOM 685 C CA . GLY A 1 87 ? 10.632 3.419 13.200 1.00 89.19 87 GLY A CA 1
ATOM 686 C C . GLY A 1 87 ? 10.191 3.651 14.652 1.00 89.19 87 GLY A C 1
ATOM 687 O O . GLY A 1 87 ? 9.148 4.242 14.919 1.00 89.19 87 GLY A O 1
ATOM 688 N N . ALA A 1 88 ? 11.025 3.247 15.615 1.00 82.94 88 ALA A N 1
ATOM 689 C CA . ALA A 1 88 ? 10.724 3.345 17.053 1.00 82.94 88 ALA A CA 1
ATOM 690 C C . ALA A 1 88 ? 10.569 4.788 17.593 1.00 82.94 88 ALA A C 1
ATOM 692 O O . ALA A 1 88 ? 10.247 4.984 18.764 1.00 82.94 88 ALA A O 1
ATOM 693 N N . GLY A 1 89 ? 10.817 5.805 16.766 1.00 73.12 89 GLY A N 1
ATOM 694 C CA . GLY A 1 89 ? 10.708 7.211 17.127 1.00 73.12 89 GLY A CA 1
ATOM 695 C C . GLY A 1 89 ? 10.747 8.126 15.900 1.00 73.12 89 GLY A C 1
ATOM 696 O O . GLY A 1 89 ? 11.073 7.673 14.804 1.00 73.12 89 GLY A O 1
ATOM 697 N N . PRO A 1 90 ? 10.458 9.427 16.072 1.00 66.31 90 PRO A N 1
ATOM 698 C CA . PRO A 1 90 ? 10.300 10.384 14.969 1.00 66.31 90 PRO A CA 1
ATOM 699 C C . PRO A 1 90 ? 11.589 10.655 14.182 1.00 66.31 90 PRO A C 1
ATOM 701 O O . PRO A 1 90 ? 11.538 11.177 13.075 1.00 66.31 90 PRO A O 1
ATOM 704 N N . THR A 1 91 ? 12.747 10.326 14.754 1.00 74.62 91 THR A N 1
ATOM 705 C CA . THR A 1 91 ? 14.062 10.452 14.111 1.00 74.62 91 THR A CA 1
ATOM 706 C C . THR A 1 91 ? 14.604 9.116 13.607 1.00 74.62 91 THR A C 1
ATOM 708 O O . THR A 1 91 ? 15.675 9.081 13.004 1.00 74.62 91 THR A O 1
ATOM 711 N N . CYS A 1 92 ? 13.902 8.013 13.874 1.00 85.25 92 CYS A N 1
ATOM 712 C CA . CYS A 1 92 ? 14.285 6.696 13.397 1.00 85.25 92 CYS A CA 1
ATOM 713 C C . CYS A 1 92 ? 13.770 6.494 11.975 1.00 85.25 92 CYS A C 1
ATOM 715 O O . CYS A 1 92 ? 12.667 6.912 11.628 1.00 85.25 92 CYS A O 1
ATOM 717 N N . GLU A 1 93 ? 14.560 5.800 11.164 1.00 91.44 93 GLU A N 1
ATOM 718 C CA . GLU A 1 93 ? 14.107 5.390 9.845 1.00 91.44 93 GLU A CA 1
ATOM 719 C C . GLU A 1 93 ? 12.905 4.454 9.967 1.00 91.44 93 GLU A C 1
ATOM 721 O O . GLU A 1 93 ? 12.902 3.506 10.757 1.00 91.44 93 GLU A O 1
ATOM 726 N N . SER A 1 94 ? 11.899 4.725 9.149 1.00 94.38 94 SER A N 1
ATOM 727 C CA . SER A 1 94 ? 10.817 3.793 8.866 1.00 94.38 94 SER A CA 1
ATOM 728 C C . SER A 1 94 ? 11.197 2.951 7.651 1.00 94.38 94 SER A C 1
ATOM 730 O O . SER A 1 94 ? 12.021 3.359 6.825 1.00 94.38 94 SER A O 1
ATOM 732 N N . THR A 1 95 ? 10.606 1.766 7.541 1.00 97.31 95 THR A N 1
ATOM 733 C CA . THR A 1 95 ? 10.744 0.920 6.351 1.00 97.31 95 THR A CA 1
ATOM 734 C C . THR A 1 95 ? 9.504 1.085 5.483 1.00 97.31 95 THR A C 1
ATOM 736 O O . THR A 1 95 ? 8.378 1.001 5.970 1.00 97.31 95 THR A O 1
ATOM 739 N N . PHE A 1 96 ? 9.716 1.337 4.195 1.00 98.06 96 PHE A N 1
ATOM 740 C CA . PHE A 1 96 ? 8.664 1.532 3.207 1.00 98.06 96 PHE A CA 1
ATOM 741 C C . PHE A 1 96 ? 8.791 0.464 2.132 1.00 98.06 96 PHE A C 1
ATOM 743 O O . PHE A 1 96 ? 9.826 0.381 1.470 1.00 98.06 96 PHE A O 1
ATOM 750 N N . THR A 1 97 ? 7.737 -0.320 1.932 1.00 98.62 97 THR A N 1
ATOM 751 C CA . THR A 1 97 ? 7.668 -1.318 0.861 1.00 98.62 97 THR A CA 1
ATOM 752 C C . THR A 1 97 ? 6.572 -0.927 -0.116 1.00 98.62 97 THR A C 1
ATOM 754 O O . THR A 1 97 ? 5.384 -1.073 0.174 1.00 98.62 97 THR A O 1
ATOM 757 N N . MET A 1 98 ? 6.964 -0.392 -1.272 1.00 98.50 98 MET A N 1
ATOM 758 C CA . MET A 1 98 ? 6.035 -0.070 -2.353 1.00 98.50 98 MET A CA 1
ATOM 759 C C . MET A 1 98 ? 5.786 -1.305 -3.208 1.00 98.50 98 MET A C 1
ATOM 761 O O . MET A 1 98 ? 6.714 -2.067 -3.468 1.00 98.50 98 MET A O 1
ATOM 765 N N . ALA A 1 99 ? 4.551 -1.471 -3.672 1.00 98.44 99 ALA A N 1
ATOM 766 C CA . ALA A 1 99 ? 4.133 -2.624 -4.441 1.00 98.44 99 ALA A CA 1
ATOM 767 C C . ALA A 1 99 ? 3.140 -2.261 -5.554 1.00 98.44 99 ALA A C 1
ATOM 769 O O . ALA A 1 99 ? 2.194 -1.495 -5.326 1.00 98.44 99 ALA A O 1
ATOM 770 N N . PHE A 1 100 ? 3.343 -2.855 -6.732 1.00 97.25 100 PHE A N 1
ATOM 771 C CA . PHE A 1 100 ? 2.391 -2.878 -7.847 1.00 97.25 100 PHE A CA 1
ATOM 772 C C . PHE A 1 100 ? 1.779 -4.273 -7.956 1.00 97.25 100 PHE A C 1
ATOM 774 O O . PHE A 1 100 ? 2.494 -5.271 -7.826 1.00 97.25 100 PHE A O 1
ATOM 781 N N . LEU A 1 101 ? 0.472 -4.348 -8.201 1.00 97.25 101 LEU A N 1
ATOM 782 C CA . LEU A 1 101 ? -0.169 -5.617 -8.513 1.00 97.25 101 LEU A CA 1
ATOM 783 C C . LEU A 1 101 ? 0.437 -6.142 -9.822 1.00 97.25 101 LEU A C 1
ATOM 785 O O . LEU A 1 101 ? 0.584 -5.402 -10.791 1.00 97.25 101 LEU A O 1
ATOM 789 N N . VAL A 1 102 ? 0.812 -7.418 -9.853 1.00 97.50 102 VAL A N 1
ATOM 790 C CA . VAL A 1 102 ? 1.152 -8.062 -11.125 1.00 97.50 102 VAL A CA 1
ATOM 791 C C . VAL A 1 102 ? -0.164 -8.283 -11.894 1.00 97.50 102 VAL A C 1
ATOM 793 O O . VAL A 1 102 ? -1.085 -8.841 -11.307 1.00 97.50 102 VAL A O 1
ATOM 796 N N . PRO A 1 103 ? -0.311 -7.870 -13.163 1.00 96.25 103 PRO A N 1
ATOM 797 C CA . PRO A 1 103 ? -1.541 -8.115 -13.922 1.00 96.25 103 PRO A CA 1
ATOM 798 C C . PRO A 1 103 ? -1.899 -9.600 -14.013 1.00 96.25 103 PRO A C 1
ATOM 800 O O . PRO A 1 103 ? -1.009 -10.458 -13.951 1.00 96.25 103 PRO A O 1
ATOM 803 N N . GLU A 1 104 ? -3.179 -9.909 -14.214 1.00 95.19 104 GLU A N 1
ATOM 804 C CA . GLU A 1 104 ? -3.689 -11.288 -14.267 1.00 95.19 104 GLU A CA 1
ATOM 805 C C . GLU A 1 104 ? -2.939 -12.152 -15.304 1.00 95.19 104 GLU A C 1
ATOM 807 O O . GLU A 1 104 ? -2.618 -13.306 -15.021 1.00 95.19 104 GLU A O 1
ATOM 812 N N . GLU A 1 105 ? -2.535 -11.575 -16.445 1.00 95.81 105 GLU A N 1
ATOM 813 C CA . GLU A 1 105 ? -1.719 -12.241 -17.480 1.00 95.81 105 GLU A CA 1
ATOM 814 C C . GLU A 1 105 ? -0.411 -12.847 -16.932 1.00 95.81 105 GLU A C 1
ATOM 816 O O . GLU A 1 105 ? 0.047 -13.894 -17.395 1.00 95.81 105 GLU A O 1
ATOM 821 N N . HIS A 1 106 ? 0.184 -12.219 -15.916 1.00 96.81 106 HIS A N 1
ATOM 822 C CA . HIS A 1 106 ? 1.478 -12.604 -15.352 1.00 96.81 106 HIS A CA 1
ATOM 823 C C . HIS A 1 106 ? 1.386 -13.142 -13.916 1.00 96.81 106 HIS A C 1
ATOM 825 O O . HIS A 1 106 ? 2.409 -13.510 -13.340 1.00 96.81 106 HIS A O 1
ATOM 831 N N . GLN A 1 107 ? 0.191 -13.246 -13.322 1.00 97.06 107 GLN A N 1
ATOM 832 C CA . GLN A 1 107 ? 0.002 -13.693 -11.931 1.00 97.06 107 GLN A CA 1
ATOM 833 C C . GLN A 1 107 ? 0.558 -15.099 -11.647 1.00 97.06 107 GLN A C 1
ATOM 835 O O . GLN A 1 107 ? 1.011 -15.383 -10.530 1.00 97.06 107 GLN A O 1
ATOM 840 N N . LEU A 1 108 ? 0.541 -15.993 -12.641 1.00 97.25 108 LEU A N 1
ATOM 841 C CA . LEU A 1 108 ? 1.088 -17.343 -12.493 1.00 97.25 108 LEU A CA 1
ATOM 842 C C . LEU A 1 108 ? 2.621 -17.346 -12.539 1.00 97.25 108 LEU A C 1
ATOM 844 O O . LEU A 1 108 ? 3.255 -18.014 -11.728 1.00 97.25 108 LEU A O 1
ATOM 848 N N . THR A 1 109 ? 3.212 -16.624 -13.494 1.00 97.25 109 THR A N 1
ATOM 849 C CA . THR A 1 109 ? 4.665 -16.577 -13.730 1.00 97.25 109 THR A CA 1
ATOM 850 C C . THR A 1 109 ? 5.099 -15.137 -14.031 1.00 97.25 109 THR A C 1
ATOM 852 O O . THR A 1 109 ? 5.201 -14.763 -15.201 1.00 97.25 109 THR A O 1
ATOM 855 N N . PRO A 1 110 ? 5.336 -14.306 -12.998 1.00 97.25 110 PRO A N 1
ATOM 856 C CA . PRO A 1 110 ? 5.782 -12.933 -13.204 1.00 97.25 110 PRO A CA 1
ATOM 857 C C . PRO A 1 110 ? 7.188 -12.897 -13.821 1.00 97.25 110 PRO A C 1
ATOM 859 O O . PRO A 1 110 ? 8.048 -13.668 -13.382 1.00 97.25 110 PRO A O 1
ATOM 862 N N . PRO A 1 111 ? 7.466 -11.999 -14.786 1.00 97.31 111 PRO A N 1
ATOM 863 C CA . PRO A 1 111 ? 8.817 -11.795 -15.302 1.00 97.31 111 PRO A CA 1
ATOM 864 C C . PRO A 1 111 ? 9.801 -11.475 -14.177 1.00 97.31 111 PRO A C 1
ATOM 866 O O . PRO A 1 111 ? 9.479 -10.713 -13.260 1.00 97.31 111 PRO A O 1
ATOM 869 N N . LEU A 1 112 ? 11.010 -12.029 -14.238 1.00 95.38 112 LEU A N 1
ATOM 870 C CA . LEU A 1 112 ? 12.019 -11.790 -13.208 1.00 95.38 112 LEU A CA 1
ATOM 871 C C . LEU A 1 112 ? 12.591 -10.384 -13.364 1.00 95.38 112 LEU A C 1
ATOM 873 O O . LEU A 1 112 ? 12.878 -9.946 -14.471 1.00 95.38 112 LEU A O 1
ATOM 877 N N . SER A 1 113 ? 12.792 -9.656 -12.269 1.00 95.50 113 SER A N 1
ATOM 878 C CA . SER A 1 113 ? 13.480 -8.367 -12.351 1.00 95.50 113 SER A CA 1
ATOM 879 C C . SER A 1 113 ? 14.983 -8.556 -12.577 1.00 95.50 113 SER A C 1
ATOM 881 O O . SER A 1 113 ? 15.614 -9.398 -11.938 1.00 95.50 113 SER A O 1
ATOM 883 N N . VAL A 1 114 ? 15.580 -7.719 -13.431 1.00 94.62 114 VAL A N 1
ATOM 884 C CA . VAL A 1 114 ? 17.050 -7.603 -13.532 1.00 94.62 114 VAL A CA 1
ATOM 885 C C . VAL A 1 114 ? 17.636 -6.738 -12.408 1.00 94.62 114 VAL A C 1
ATOM 887 O O . VAL A 1 114 ? 18.823 -6.828 -12.090 1.00 94.62 114 VAL A O 1
ATOM 890 N N . ASP A 1 115 ? 16.804 -5.887 -11.807 1.00 94.25 115 ASP A N 1
ATOM 891 C CA . ASP A 1 115 ? 17.129 -5.089 -10.632 1.00 94.25 115 ASP A CA 1
ATOM 892 C C . ASP A 1 115 ? 16.878 -5.919 -9.368 1.00 94.25 115 ASP A C 1
ATOM 894 O O . ASP A 1 115 ? 15.736 -6.277 -9.075 1.00 94.25 115 ASP A O 1
ATOM 898 N N . LYS A 1 116 ? 17.947 -6.198 -8.613 1.00 95.44 116 LYS A N 1
ATOM 899 C CA . LYS A 1 116 ? 17.917 -7.021 -7.393 1.00 95.44 116 LYS A CA 1
ATOM 900 C C . LYS A 1 116 ? 17.186 -6.365 -6.217 1.00 95.44 116 LYS A C 1
ATOM 902 O O . LYS A 1 116 ? 16.989 -7.027 -5.203 1.00 95.44 116 LYS A O 1
ATOM 907 N N . THR A 1 117 ? 16.837 -5.082 -6.316 1.00 96.75 117 THR A N 1
ATOM 908 C CA . THR A 1 117 ? 16.009 -4.394 -5.311 1.00 96.75 117 THR A CA 1
ATOM 909 C C . THR A 1 117 ? 14.519 -4.680 -5.491 1.00 96.75 117 THR A C 1
ATOM 911 O O . THR A 1 117 ? 13.753 -4.494 -4.547 1.00 96.75 117 THR A O 1
ATOM 914 N N . ILE A 1 118 ? 14.117 -5.172 -6.670 1.00 98.38 118 ILE A N 1
ATOM 915 C CA . ILE A 1 118 ? 12.746 -5.587 -6.951 1.00 98.38 118 ILE A CA 1
ATOM 916 C C . ILE A 1 118 ? 12.599 -7.079 -6.675 1.00 98.38 118 ILE A C 1
ATOM 918 O O . ILE A 1 118 ? 13.374 -7.897 -7.175 1.00 98.38 118 ILE A O 1
ATOM 922 N N . PHE A 1 119 ? 11.562 -7.439 -5.935 1.00 98.38 119 PHE A N 1
ATOM 923 C CA . PHE A 1 119 ? 11.207 -8.823 -5.651 1.00 98.38 119 PHE A CA 1
ATOM 924 C C . PHE A 1 119 ? 9.713 -9.048 -5.868 1.00 98.38 119 PHE A C 1
ATOM 926 O O . PHE A 1 119 ? 8.924 -8.106 -5.865 1.00 98.38 119 PHE A O 1
ATOM 933 N N . ILE A 1 120 ? 9.328 -10.306 -6.071 1.00 98.25 120 ILE A N 1
ATOM 934 C CA . ILE A 1 120 ? 7.923 -10.696 -6.151 1.00 98.25 120 ILE A CA 1
ATOM 935 C C . ILE A 1 120 ? 7.476 -11.185 -4.776 1.00 98.25 120 ILE A C 1
ATOM 937 O O . ILE A 1 120 ? 8.091 -12.081 -4.200 1.00 98.25 120 ILE A O 1
ATOM 941 N N . GLU A 1 121 ? 6.410 -10.591 -4.259 1.00 98.31 121 GLU A N 1
ATOM 942 C CA . GLU A 1 121 ? 5.751 -10.978 -3.017 1.00 98.31 121 GLU A CA 1
ATOM 943 C C . GLU A 1 121 ? 4.480 -11.771 -3.346 1.00 98.31 121 GLU A C 1
ATOM 945 O O . GLU A 1 121 ? 3.561 -11.241 -3.974 1.00 98.31 121 GLU A O 1
ATOM 950 N N . ASP A 1 122 ? 4.394 -13.024 -2.895 1.00 98.00 122 ASP A N 1
ATOM 951 C CA . ASP A 1 122 ? 3.123 -13.750 -2.807 1.00 98.00 122 ASP A CA 1
ATOM 952 C C . ASP A 1 122 ? 2.349 -13.233 -1.589 1.00 98.00 122 ASP A C 1
ATOM 954 O O . ASP A 1 122 ? 2.468 -13.754 -0.474 1.00 98.00 122 ASP A O 1
ATOM 958 N N . ARG A 1 123 ? 1.563 -12.172 -1.794 1.00 97.38 123 ARG A N 1
ATOM 959 C CA . ARG A 1 123 ? 0.762 -11.581 -0.726 1.00 97.38 123 ARG A CA 1
ATOM 960 C C . ARG A 1 123 ? -0.445 -12.481 -0.458 1.00 97.38 123 ARG A C 1
ATOM 962 O O . ARG A 1 123 ? -1.242 -12.710 -1.378 1.00 97.38 123 ARG A O 1
ATOM 969 N N . PRO A 1 124 ? -0.606 -13.010 0.768 1.00 96.69 124 PRO A N 1
ATOM 970 C CA . PRO A 1 124 ? -1.765 -13.821 1.101 1.00 96.69 124 PRO A CA 1
ATOM 971 C C . PRO A 1 124 ? -3.036 -12.972 1.071 1.00 96.69 124 PRO A C 1
ATOM 973 O O . PRO A 1 124 ? -2.987 -11.744 1.022 1.00 96.69 124 PRO A O 1
ATOM 976 N N . GLU A 1 125 ? -4.180 -13.646 1.153 1.00 96.44 125 GLU A N 1
ATOM 977 C CA . GLU A 1 125 ? -5.451 -12.974 1.404 1.00 96.44 125 GLU A CA 1
ATOM 978 C C . GLU A 1 125 ? -5.337 -12.026 2.608 1.00 96.44 125 GLU A C 1
ATOM 980 O O . GLU A 1 125 ? -4.744 -12.373 3.641 1.00 96.44 125 GLU A O 1
ATOM 985 N N . LEU A 1 126 ? -5.879 -10.822 2.432 1.00 95.44 126 LEU A N 1
ATOM 986 C CA . LEU A 1 126 ? -5.682 -9.682 3.311 1.00 95.44 126 LEU A CA 1
ATOM 987 C C . LEU A 1 126 ? -7.020 -8.991 3.582 1.00 95.44 126 LEU A C 1
ATOM 989 O O . LEU A 1 126 ? -7.639 -8.439 2.673 1.00 95.44 126 LEU A O 1
ATOM 993 N N . THR A 1 127 ? -7.429 -8.960 4.847 1.00 97.25 127 THR A N 1
ATOM 994 C CA . THR A 1 127 ? -8.554 -8.135 5.297 1.00 97.25 127 THR A CA 1
ATOM 995 C C . THR A 1 127 ? -8.030 -6.788 5.767 1.00 97.25 127 THR A C 1
ATOM 997 O O . THR A 1 127 ? -7.147 -6.722 6.628 1.00 97.25 127 THR A O 1
ATOM 1000 N N . VAL A 1 128 ? -8.573 -5.706 5.214 1.00 97.75 128 VAL A N 1
ATOM 1001 C CA . VAL A 1 128 ? -8.175 -4.340 5.557 1.00 97.75 128 VAL A CA 1
ATOM 1002 C C . VAL A 1 128 ? -9.361 -3.493 5.981 1.00 97.75 128 VAL A C 1
ATOM 1004 O O . VAL A 1 128 ? -10.457 -3.632 5.446 1.00 97.75 128 VAL A O 1
ATOM 1007 N N . LEU A 1 129 ? -9.109 -2.557 6.889 1.00 98.00 129 LEU A N 1
ATOM 1008 C CA . LEU A 1 129 ? -10.007 -1.452 7.193 1.00 98.00 129 LEU A CA 1
ATOM 1009 C C . LEU A 1 129 ? -9.447 -0.205 6.525 1.00 98.00 129 LEU A C 1
ATOM 1011 O O . LEU A 1 129 ? -8.277 0.127 6.727 1.00 98.00 129 LEU A O 1
ATOM 1015 N N . THR A 1 130 ? -10.254 0.465 5.710 1.00 98.12 130 THR A N 1
ATOM 1016 C CA . THR A 1 130 ? -9.785 1.552 4.853 1.00 98.12 130 THR A CA 1
ATOM 1017 C C . THR A 1 130 ? -10.657 2.793 4.905 1.00 98.12 130 THR A C 1
ATOM 1019 O O . THR A 1 130 ? -11.885 2.723 4.888 1.00 98.12 130 THR A O 1
ATOM 1022 N N . ARG A 1 131 ? -9.994 3.952 4.893 1.00 95.75 131 ARG A N 1
ATOM 1023 C CA . ARG A 1 131 ? -10.608 5.270 4.717 1.00 95.75 131 ARG A CA 1
ATOM 1024 C C . ARG A 1 131 ? -10.028 5.952 3.487 1.00 95.75 131 ARG A C 1
ATOM 1026 O O . ARG A 1 131 ? -8.814 5.961 3.281 1.00 95.75 131 ARG A O 1
ATOM 1033 N N . ARG A 1 132 ? -10.914 6.544 2.686 1.00 95.06 132 ARG A N 1
ATOM 1034 C CA . ARG A 1 132 ? -10.570 7.343 1.506 1.00 95.06 132 ARG A CA 1
ATOM 1035 C C . ARG A 1 132 ? -10.377 8.806 1.879 1.00 95.06 132 ARG A C 1
ATOM 1037 O O . ARG A 1 132 ? -11.212 9.381 2.569 1.00 95.06 132 ARG A O 1
ATOM 1044 N N . PHE A 1 133 ? -9.354 9.418 1.297 1.00 93.50 133 PHE A N 1
ATOM 1045 C CA . PHE A 1 133 ? -9.114 10.857 1.338 1.00 93.50 133 PHE A CA 1
ATOM 1046 C C . PHE A 1 133 ? -8.667 11.370 -0.040 1.00 93.50 133 PHE A C 1
ATOM 1048 O O . PHE A 1 133 ? -8.406 10.595 -0.969 1.00 93.50 133 PHE A O 1
ATOM 1055 N N . GLY A 1 134 ? -8.661 12.692 -0.210 1.00 88.75 134 GLY A N 1
ATOM 1056 C CA . GLY A 1 134 ? -8.343 13.346 -1.479 1.00 88.75 134 GLY A CA 1
ATOM 1057 C C . GLY A 1 134 ? -7.131 14.268 -1.404 1.00 88.75 134 GLY A C 1
ATOM 1058 O O . GLY A 1 134 ? -6.657 14.600 -0.324 1.00 88.75 134 GLY A O 1
ATOM 1059 N N . GLY A 1 135 ? -6.666 14.721 -2.570 1.00 83.12 135 GLY A N 1
ATOM 1060 C CA . GLY A 1 135 ? -5.583 15.704 -2.683 1.00 83.12 135 GLY A CA 1
ATOM 1061 C C . GLY A 1 135 ? -4.185 15.089 -2.779 1.00 83.12 135 GLY A C 1
ATOM 1062 O O . GLY A 1 135 ? -4.029 13.899 -3.059 1.00 83.12 135 GLY A O 1
ATOM 1063 N N . TYR A 1 136 ? -3.162 15.929 -2.620 1.00 80.00 136 TYR A N 1
ATOM 1064 C CA . TYR A 1 136 ? -1.780 15.464 -2.535 1.00 80.00 136 TYR A CA 1
ATOM 1065 C C . TYR A 1 136 ? -1.487 14.926 -1.146 1.00 80.00 136 TYR A C 1
ATOM 1067 O O . TYR A 1 136 ? -1.973 15.446 -0.146 1.00 80.00 136 TYR A O 1
ATOM 1075 N N . THR A 1 137 ? -0.663 13.893 -1.118 1.00 84.44 137 THR A N 1
ATOM 1076 C CA . THR A 1 137 ? -0.190 13.278 0.109 1.00 84.44 137 THR A CA 1
ATOM 1077 C C . THR A 1 137 ? 1.091 13.983 0.563 1.00 84.44 137 THR A C 1
ATOM 1079 O O . THR A 1 137 ? 1.912 14.358 -0.273 1.00 84.44 137 THR A O 1
ATOM 1082 N N . SER A 1 138 ? 1.234 14.168 1.873 1.00 90.12 138 SER A N 1
ATOM 1083 C CA . SER A 1 138 ? 2.468 14.515 2.587 1.00 90.12 138 SER A CA 1
ATOM 1084 C C . SER A 1 138 ? 2.548 13.646 3.843 1.00 90.12 138 SER A C 1
ATOM 1086 O O . SER A 1 138 ? 1.526 13.092 4.258 1.00 90.12 138 SER A O 1
ATOM 1088 N N . ASP A 1 139 ? 3.719 13.545 4.474 1.00 90.88 139 ASP A N 1
ATOM 1089 C CA . ASP A 1 139 ? 3.884 12.753 5.702 1.00 90.88 139 ASP A CA 1
ATOM 1090 C C . ASP A 1 139 ? 2.905 13.203 6.810 1.00 90.88 139 ASP A C 1
ATOM 1092 O O . ASP A 1 139 ? 2.279 12.377 7.469 1.00 90.88 139 ASP A O 1
ATOM 1096 N N . GLU A 1 140 ? 2.674 14.513 6.951 1.00 92.38 140 GLU A N 1
ATOM 1097 C CA . GLU A 1 140 ? 1.702 15.075 7.903 1.00 92.38 140 GLU A CA 1
ATOM 1098 C C . GLU A 1 140 ? 0.258 14.652 7.595 1.00 92.38 140 GLU A C 1
ATOM 1100 O O . GLU A 1 140 ? -0.495 14.288 8.502 1.00 92.38 140 GLU A O 1
ATOM 1105 N N . ILE A 1 141 ? -0.134 14.677 6.315 1.00 94.25 141 ILE A N 1
ATOM 1106 C CA . ILE A 1 141 ? -1.470 14.251 5.878 1.00 94.25 141 ILE A CA 1
ATOM 1107 C C . ILE A 1 141 ? -1.639 12.749 6.112 1.00 94.25 141 ILE A C 1
ATOM 1109 O O . ILE A 1 141 ? -2.677 12.337 6.620 1.00 94.25 141 ILE A O 1
ATOM 1113 N N . ILE A 1 142 ? -0.624 11.935 5.808 1.00 94.38 142 ILE A N 1
ATOM 1114 C CA . ILE A 1 142 ? -0.652 10.484 6.051 1.00 94.38 142 ILE A CA 1
ATOM 1115 C C . ILE A 1 142 ? -0.895 10.200 7.531 1.00 94.38 142 ILE A C 1
ATOM 1117 O O . ILE A 1 142 ? -1.808 9.448 7.865 1.00 94.38 142 ILE A O 1
ATOM 1121 N N . ILE A 1 143 ? -0.113 10.826 8.416 1.00 93.56 143 ILE A N 1
ATOM 1122 C CA . ILE A 1 143 ? -0.235 10.637 9.867 1.00 93.56 143 ILE A CA 1
ATOM 1123 C C . ILE A 1 143 ? -1.625 11.059 10.348 1.00 93.56 143 ILE A C 1
ATOM 1125 O O . ILE A 1 143 ? -2.247 10.353 11.145 1.00 93.56 143 ILE A O 1
ATOM 1129 N N . LYS A 1 144 ? -2.135 12.191 9.850 1.00 96.00 144 LYS A N 1
ATOM 1130 C CA . LYS A 1 144 ? -3.475 12.677 10.180 1.00 96.00 144 LYS A CA 1
ATOM 1131 C C . LYS A 1 144 ? -4.557 11.673 9.765 1.00 96.00 144 LYS A C 1
ATOM 1133 O O . LYS A 1 144 ? -5.373 11.295 10.599 1.00 96.00 144 LYS A O 1
ATOM 1138 N N . GLU A 1 145 ? -4.555 11.220 8.514 1.00 97.00 145 GLU A N 1
ATOM 1139 C CA . GLU A 1 145 ? -5.572 10.294 7.995 1.00 97.00 145 GLU A CA 1
ATOM 1140 C C . GLU A 1 145 ? -5.481 8.908 8.653 1.00 97.00 145 GLU A C 1
ATOM 1142 O O . GLU A 1 145 ? -6.508 8.292 8.945 1.00 97.00 145 GLU A O 1
ATOM 1147 N N . ALA A 1 146 ? -4.269 8.436 8.964 1.00 96.38 146 ALA A N 1
ATOM 1148 C CA . ALA A 1 146 ? -4.063 7.205 9.726 1.00 96.38 146 ALA A CA 1
ATOM 1149 C C . ALA A 1 146 ? -4.634 7.318 11.145 1.00 96.38 146 ALA A C 1
ATOM 1151 O O . ALA A 1 146 ? -5.303 6.397 11.619 1.00 96.38 146 ALA A O 1
ATOM 1152 N N . LYS A 1 147 ? -4.436 8.463 11.808 1.00 96.25 147 LYS A N 1
ATOM 1153 C CA . LYS A 1 147 ? -5.018 8.732 13.126 1.00 96.25 147 LYS A CA 1
ATOM 1154 C C . LYS A 1 147 ? -6.547 8.772 13.074 1.00 96.25 147 LYS A C 1
ATOM 1156 O O . LYS A 1 147 ? -7.186 8.114 13.892 1.00 96.25 147 LYS A O 1
ATOM 1161 N N . GLU A 1 148 ? -7.129 9.487 12.112 1.00 97.06 148 GLU A N 1
ATOM 1162 C CA . GLU A 1 148 ? -8.588 9.573 11.953 1.00 97.06 148 GLU A CA 1
ATOM 1163 C C . GLU A 1 148 ? -9.221 8.199 11.689 1.00 97.06 148 GLU A C 1
ATOM 1165 O O . GLU A 1 148 ? -10.244 7.859 12.289 1.00 97.06 148 GLU A O 1
ATOM 1170 N N . LEU A 1 149 ? -8.599 7.375 10.839 1.00 97.81 149 LEU A N 1
ATOM 1171 C CA . LEU A 1 149 ? -9.051 6.003 10.612 1.00 97.81 149 LEU A CA 1
ATOM 1172 C C . LEU A 1 149 ? -8.932 5.158 11.889 1.00 97.81 149 LEU A C 1
ATOM 1174 O O . LEU A 1 149 ? -9.878 4.457 12.240 1.00 97.81 149 LEU A O 1
ATOM 1178 N N . ALA A 1 150 ? -7.813 5.238 12.612 1.00 96.81 150 ALA A N 1
ATOM 1179 C CA . ALA A 1 150 ? -7.627 4.477 13.846 1.00 96.81 150 ALA A CA 1
ATOM 1180 C C . ALA A 1 150 ? -8.667 4.845 14.918 1.00 96.81 150 ALA A C 1
ATOM 1182 O O . ALA A 1 150 ? -9.188 3.964 15.604 1.00 96.81 150 ALA A O 1
ATOM 1183 N N . GLU A 1 151 ? -8.998 6.130 15.056 1.00 96.06 151 GLU A N 1
ATOM 1184 C CA . GLU A 1 151 ? -10.048 6.606 15.963 1.00 96.06 151 GLU A CA 1
ATOM 1185 C C . GLU A 1 151 ? -11.432 6.087 15.550 1.00 96.06 151 GLU A C 1
ATOM 1187 O O . GLU A 1 151 ? -12.179 5.603 16.404 1.00 96.06 151 GLU A O 1
ATOM 1192 N N . ALA A 1 152 ? -11.757 6.110 14.253 1.00 96.25 152 ALA A N 1
ATOM 1193 C CA . ALA A 1 152 ? -13.019 5.578 13.739 1.00 96.25 152 ALA A CA 1
ATOM 1194 C C . ALA A 1 152 ? -13.154 4.063 13.976 1.00 96.25 152 ALA A C 1
ATOM 1196 O O . ALA A 1 152 ? -14.207 3.602 14.423 1.00 96.25 152 ALA A O 1
ATOM 1197 N N . ILE A 1 153 ? -12.086 3.295 13.743 1.00 95.88 153 ILE A N 1
ATOM 1198 C CA . ILE A 1 153 ? -12.041 1.848 13.999 1.00 95.88 153 ILE A CA 1
ATOM 1199 C C . ILE A 1 153 ? -12.258 1.565 15.493 1.00 95.88 153 ILE A C 1
ATOM 1201 O O . ILE A 1 153 ? -13.149 0.796 15.856 1.00 95.88 153 ILE A O 1
ATOM 1205 N N . LYS A 1 154 ? -11.507 2.242 16.375 1.00 94.25 154 LYS A N 1
ATOM 1206 C CA . LYS A 1 154 ? -11.610 2.067 17.837 1.00 94.25 154 LYS A CA 1
ATOM 1207 C C . LYS A 1 154 ? -12.988 2.441 18.374 1.00 94.25 154 LYS A C 1
ATOM 1209 O O . LYS A 1 154 ? -13.524 1.729 19.218 1.00 94.25 154 LYS A O 1
ATOM 1214 N N . LYS A 1 155 ? -13.588 3.523 17.867 1.00 94.00 155 LYS A N 1
ATOM 1215 C CA . LYS A 1 155 ? -14.943 3.957 18.244 1.00 94.00 155 LYS A CA 1
ATOM 1216 C C . LYS A 1 155 ? -16.001 2.888 17.948 1.00 94.00 155 LYS A C 1
ATOM 1218 O O . LYS A 1 155 ? -16.983 2.801 18.676 1.00 94.00 155 LYS A O 1
ATOM 1223 N N . ASN A 1 156 ? -15.802 2.089 16.901 1.00 91.19 156 ASN A N 1
ATOM 1224 C CA . ASN A 1 156 ? -16.715 1.014 16.509 1.00 91.19 156 ASN A CA 1
ATOM 1225 C C . ASN A 1 156 ? -16.407 -0.334 17.192 1.00 91.19 156 ASN A C 1
ATOM 1227 O O . ASN A 1 156 ? -17.101 -1.308 16.925 1.00 91.19 156 ASN A O 1
ATOM 1231 N N . GLY A 1 157 ? -15.406 -0.401 18.080 1.00 90.38 157 GLY A N 1
ATOM 1232 C CA . GLY A 1 157 ? -15.105 -1.608 18.857 1.00 90.38 157 GLY A CA 1
ATOM 1233 C C . GLY A 1 157 ? -14.472 -2.749 18.055 1.00 90.38 157 GLY A C 1
ATOM 1234 O O . GLY A 1 157 ? -14.502 -3.892 18.504 1.00 90.38 157 GLY A O 1
ATOM 1235 N N . GLU A 1 158 ? -13.901 -2.458 16.885 1.00 90.06 158 GLU A N 1
ATOM 1236 C CA . GLU A 1 158 ? -13.220 -3.457 16.058 1.00 90.06 158 GLU A CA 1
ATOM 1237 C C . GLU A 1 158 ? -12.021 -4.067 16.800 1.00 90.06 158 GLU A C 1
ATOM 1239 O O . GLU A 1 158 ? -11.238 -3.365 17.449 1.00 90.06 158 GLU A O 1
ATOM 1244 N N . THR A 1 159 ? -11.853 -5.384 16.684 1.00 89.88 159 THR A N 1
ATOM 1245 C CA . THR A 1 159 ? -10.782 -6.132 17.358 1.00 89.88 159 THR A CA 1
ATOM 1246 C C . THR A 1 159 ? -9.800 -6.741 16.361 1.00 89.88 159 THR A C 1
ATOM 1248 O O . THR A 1 159 ? -10.104 -6.903 15.181 1.00 89.88 159 THR A O 1
ATOM 1251 N N . GLY A 1 160 ? -8.587 -7.042 16.840 1.00 92.31 160 GLY A N 1
ATOM 1252 C CA . GLY A 1 160 ? -7.516 -7.648 16.044 1.00 92.31 160 GLY A CA 1
ATOM 1253 C C . GLY A 1 160 ? -7.032 -6.808 14.870 1.00 92.31 160 GLY A C 1
ATOM 1254 O O . GLY A 1 160 ? -6.575 -7.352 13.874 1.00 92.31 160 GLY A O 1
ATOM 1255 N N . VAL A 1 161 ? -7.106 -5.487 14.976 1.00 95.25 161 VAL A N 1
ATOM 1256 C CA . VAL A 1 161 ? -6.510 -4.581 13.994 1.00 95.25 161 VAL A CA 1
ATOM 1257 C C . VAL A 1 161 ? -5.068 -4.284 14.399 1.00 95.25 161 VAL A C 1
ATOM 1259 O O . VAL A 1 161 ? -4.811 -3.892 15.538 1.00 95.25 161 VAL A O 1
ATOM 1262 N N . ASN A 1 162 ? -4.127 -4.472 13.475 1.00 94.19 162 ASN A N 1
ATOM 1263 C CA . ASN A 1 162 ? -2.745 -4.036 13.650 1.00 94.19 162 ASN A CA 1
ATOM 1264 C C . ASN A 1 162 ? -2.660 -2.534 13.342 1.00 94.19 162 ASN A C 1
ATOM 1266 O O . ASN A 1 162 ? -2.853 -2.133 12.196 1.00 94.19 162 ASN A O 1
ATOM 1270 N N . PHE A 1 163 ? -2.387 -1.726 14.369 1.00 95.38 163 PHE A N 1
ATOM 1271 C CA . PHE A 1 163 ? -2.211 -0.273 14.251 1.00 95.38 163 PHE A CA 1
ATOM 1272 C C . PHE A 1 163 ? -0.743 0.163 14.202 1.00 95.38 163 PHE A C 1
ATOM 1274 O O . PHE A 1 163 ? -0.476 1.351 14.018 1.00 95.38 163 PHE A O 1
ATOM 1281 N N . ASP A 1 164 ? 0.195 -0.769 14.370 1.00 93.31 164 ASP A N 1
ATOM 1282 C CA . ASP A 1 164 ? 1.627 -0.470 14.374 1.00 93.31 164 ASP A CA 1
ATOM 1283 C C . ASP A 1 164 ? 2.147 -0.253 12.951 1.00 93.31 164 ASP A C 1
ATOM 1285 O O . ASP A 1 164 ? 3.145 0.428 12.746 1.00 93.31 164 ASP A O 1
ATOM 1289 N N . GLN A 1 165 ? 1.457 -0.816 11.959 1.00 95.06 165 GLN A N 1
ATOM 1290 C CA . GLN A 1 165 ? 1.808 -0.754 10.545 1.00 95.06 165 GLN A CA 1
ATOM 1291 C C . GLN A 1 165 ? 0.568 -0.393 9.727 1.00 95.06 165 GLN A C 1
ATOM 1293 O O . GLN A 1 165 ? -0.558 -0.735 10.092 1.00 95.06 165 GLN A O 1
ATOM 1298 N N . TYR A 1 166 ? 0.762 0.28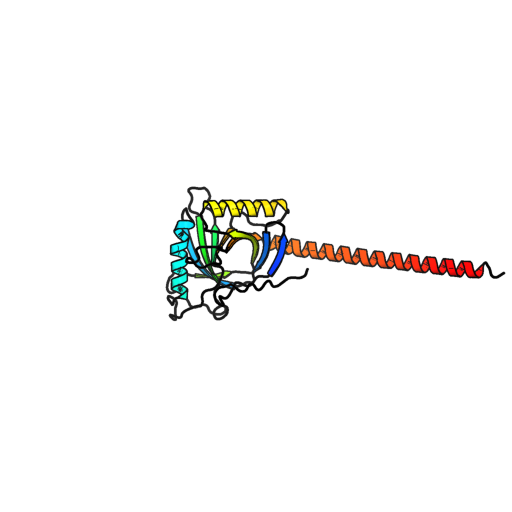7 8.603 1.00 97.44 166 TYR A N 1
ATOM 1299 C CA . TYR A 1 166 ? -0.340 0.719 7.744 1.00 97.44 166 TYR A CA 1
ATOM 1300 C C . TYR A 1 166 ? 0.079 0.752 6.278 1.00 97.44 166 TYR A C 1
ATOM 1302 O O . TYR A 1 166 ? 1.264 0.734 5.952 1.00 97.44 166 TYR A O 1
ATOM 1310 N N . TYR A 1 167 ? -0.901 0.819 5.380 1.00 98.12 167 TYR A N 1
ATOM 1311 C CA . TYR A 1 167 ? -0.653 1.100 3.970 1.00 98.12 167 TYR A CA 1
ATOM 1312 C C . TYR A 1 167 ? -1.083 2.515 3.617 1.00 98.12 167 TYR A C 1
ATOM 1314 O O . TYR A 1 167 ? -2.153 2.968 4.022 1.00 98.12 167 TYR A O 1
ATOM 1322 N N . VAL A 1 168 ? -0.285 3.165 2.776 1.00 97.31 168 VAL A N 1
ATOM 1323 C CA . VAL A 1 168 ? -0.686 4.338 1.998 1.00 97.31 168 VAL A CA 1
ATOM 1324 C C . VAL A 1 168 ? -0.940 3.884 0.571 1.00 97.31 168 VAL A C 1
ATOM 1326 O O . VAL A 1 168 ? -0.076 3.263 -0.053 1.00 97.31 168 VAL A O 1
ATOM 1329 N N . VAL A 1 169 ? -2.125 4.178 0.048 1.00 97.06 169 VAL A N 1
ATOM 1330 C CA . VAL A 1 169 ? -2.588 3.614 -1.220 1.00 97.06 169 VAL A CA 1
ATOM 1331 C C . VAL A 1 169 ? -2.996 4.721 -2.178 1.00 97.06 169 VAL A C 1
ATOM 1333 O O . VAL A 1 169 ? -3.860 5.536 -1.863 1.00 97.06 169 VAL A O 1
ATOM 1336 N N . GLY A 1 170 ? -2.365 4.755 -3.351 1.00 93.56 170 GLY A N 1
ATOM 1337 C CA . GLY A 1 170 ? -2.602 5.753 -4.392 1.00 93.56 170 GLY A CA 1
ATOM 1338 C C . GLY A 1 170 ? -3.204 5.124 -5.643 1.00 93.56 170 GLY A C 1
ATOM 1339 O O . GLY A 1 170 ? -2.644 4.181 -6.196 1.00 93.56 170 GLY A O 1
ATOM 1340 N N . TYR A 1 171 ? -4.329 5.660 -6.113 1.00 91.00 171 TYR A N 1
ATOM 1341 C CA . TYR A 1 171 ? -5.042 5.120 -7.281 1.00 91.00 171 TYR A CA 1
ATOM 1342 C C . TYR A 1 171 ? -4.724 5.853 -8.581 1.00 91.00 171 TYR A C 1
ATOM 1344 O O . TYR A 1 171 ? -4.912 5.309 -9.669 1.00 91.00 171 TYR A O 1
ATOM 1352 N N . ASP A 1 172 ? -4.289 7.105 -8.465 1.00 82.50 172 ASP A N 1
ATOM 1353 C CA . ASP A 1 172 ? -4.149 8.010 -9.593 1.00 82.50 172 ASP A CA 1
ATOM 1354 C C . ASP A 1 172 ? -2.685 8.215 -10.000 1.00 82.50 172 ASP A C 1
ATOM 1356 O O . ASP A 1 172 ? -1.804 8.330 -9.139 1.00 82.50 172 ASP A O 1
ATOM 1360 N N . PRO A 1 173 ? -2.407 8.355 -11.307 1.00 70.19 173 PRO A N 1
ATOM 1361 C CA . PRO A 1 173 ? -1.054 8.563 -11.798 1.00 70.19 173 PRO A CA 1
ATOM 1362 C C . PRO A 1 173 ? -0.455 9.892 -11.302 1.00 70.19 173 PRO A C 1
ATOM 1364 O O . PRO A 1 173 ? -1.189 10.835 -10.985 1.00 70.19 173 PRO A O 1
ATOM 1367 N N . PRO A 1 174 ? 0.883 10.028 -11.257 1.00 61.78 174 PRO A N 1
ATOM 1368 C CA . PRO A 1 174 ? 1.557 11.205 -10.695 1.00 61.78 174 PRO A CA 1
ATOM 1369 C C . PRO A 1 174 ? 1.216 12.523 -11.412 1.00 61.78 174 PRO A C 1
ATOM 1371 O O . PRO A 1 174 ? 1.217 13.571 -10.781 1.00 61.78 174 PRO A O 1
ATOM 1374 N N . PHE A 1 175 ? 0.841 12.484 -12.694 1.00 63.69 175 PHE A N 1
ATOM 1375 C CA . PHE A 1 175 ? 0.462 13.665 -13.483 1.00 63.69 175 PHE A CA 1
ATOM 1376 C C . PHE A 1 175 ? -0.984 14.149 -13.262 1.00 63.69 175 PHE A C 1
ATOM 1378 O O . PHE A 1 175 ? -1.357 15.211 -13.760 1.00 63.69 175 PHE A O 1
ATOM 1385 N N . LYS A 1 176 ? -1.824 13.406 -12.526 1.00 62.53 176 LYS A N 1
ATOM 1386 C CA . LYS A 1 176 ? -3.187 13.853 -12.204 1.00 62.53 176 LYS A CA 1
ATOM 1387 C C . LYS A 1 176 ? -3.149 14.909 -11.094 1.00 62.53 176 LYS A C 1
ATOM 1389 O O . LYS A 1 176 ? -2.829 14.588 -9.949 1.00 62.53 176 LYS A O 1
ATOM 1394 N N . LEU A 1 177 ? -3.505 16.152 -11.433 1.00 49.50 177 LEU A N 1
ATOM 1395 C CA . LEU A 1 177 ? -3.368 17.306 -10.532 1.00 49.50 177 LEU A CA 1
ATOM 1396 C C . LEU A 1 177 ? -4.564 17.544 -9.586 1.00 49.50 177 LEU A C 1
ATOM 1398 O O . LEU A 1 177 ? -4.379 18.142 -8.531 1.00 49.50 177 LEU A O 1
ATOM 1402 N N . PHE A 1 178 ? -5.772 17.076 -9.927 1.00 57.44 178 PHE A N 1
ATOM 1403 C CA . PHE A 1 178 ? -7.003 17.316 -9.154 1.00 57.44 178 PHE A CA 1
ATOM 1404 C C . PHE A 1 178 ? -7.783 16.020 -8.894 1.00 57.44 178 PHE A C 1
ATOM 1406 O O . PHE A 1 178 ? -7.693 15.067 -9.671 1.00 57.44 178 PHE A O 1
ATOM 1413 N N . SER A 1 179 ? -8.566 15.994 -7.807 1.00 71.25 179 SER A N 1
ATOM 1414 C CA . SER A 1 179 ? -9.439 14.867 -7.425 1.00 71.25 179 SER A CA 1
ATOM 1415 C C . SER A 1 179 ? -8.717 13.515 -7.397 1.00 71.25 179 SER A C 1
ATOM 1417 O O . SER A 1 179 ? -9.210 12.512 -7.926 1.00 71.25 179 SER A O 1
ATOM 1419 N N . ARG A 1 180 ? -7.517 13.504 -6.803 1.00 81.81 180 ARG A N 1
ATOM 1420 C CA . ARG A 1 180 ? -6.774 12.272 -6.535 1.00 81.81 180 ARG A CA 1
ATOM 1421 C C . ARG A 1 180 ? -7.512 11.447 -5.477 1.00 81.81 180 ARG A C 1
ATOM 1423 O O . ARG A 1 180 ? -8.014 12.019 -4.510 1.00 81.81 180 ARG A O 1
ATOM 1430 N N . ARG A 1 181 ? -7.593 10.134 -5.661 1.00 90.50 181 ARG A N 1
ATOM 1431 C CA . ARG A 1 181 ? -8.073 9.159 -4.681 1.00 90.50 181 ARG A CA 1
ATOM 1432 C C . ARG A 1 181 ? -6.862 8.528 -4.011 1.00 90.50 181 ARG A C 1
ATOM 1434 O O . ARG A 1 181 ? -6.077 7.842 -4.668 1.00 90.50 181 ARG A O 1
ATOM 1441 N N . ASN A 1 182 ? -6.777 8.724 -2.703 1.00 94.31 182 ASN A N 1
ATOM 1442 C CA . ASN A 1 182 ? -5.841 8.024 -1.843 1.00 94.31 182 ASN A CA 1
ATOM 1443 C C . ASN A 1 182 ? -6.612 7.324 -0.722 1.00 94.31 182 ASN A C 1
ATOM 1445 O O . ASN A 1 182 ? -7.749 7.692 -0.408 1.00 94.31 182 ASN A O 1
ATOM 1449 N N . GLU A 1 183 ? -6.001 6.313 -0.127 1.00 97.19 183 GLU A N 1
ATOM 1450 C CA . GLU A 1 183 ? -6.553 5.589 1.012 1.00 97.19 183 GLU A CA 1
ATOM 1451 C C . GLU A 1 183 ? -5.460 5.278 2.041 1.00 97.19 183 GLU A C 1
ATOM 1453 O O . GLU A 1 183 ? -4.295 5.104 1.677 1.00 97.19 183 GLU A O 1
ATOM 1458 N N . ILE A 1 184 ? -5.848 5.205 3.318 1.00 98.12 184 ILE A N 1
ATOM 1459 C CA . ILE A 1 184 ? -5.053 4.564 4.376 1.00 98.12 184 ILE A CA 1
ATOM 1460 C C . ILE A 1 184 ? -5.702 3.233 4.719 1.00 98.12 184 ILE A C 1
ATOM 1462 O O . ILE A 1 184 ? -6.934 3.178 4.824 1.00 98.12 184 ILE A O 1
ATOM 1466 N N . TRP A 1 185 ? -4.897 2.177 4.866 1.00 98.31 185 TRP A N 1
ATOM 1467 C CA . TRP A 1 185 ? -5.360 0.851 5.282 1.00 98.31 185 TRP A CA 1
ATOM 1468 C C . TRP A 1 185 ? -4.674 0.399 6.574 1.00 98.31 185 TRP A C 1
ATOM 1470 O O . TRP A 1 185 ? -3.448 0.464 6.669 1.00 98.31 185 TRP A O 1
ATOM 1480 N N . PHE A 1 186 ? -5.448 -0.150 7.509 1.00 98.31 186 PHE A N 1
ATOM 1481 C CA . PHE A 1 186 ? -4.943 -1.016 8.581 1.00 98.31 186 PHE A CA 1
ATOM 1482 C C . PHE A 1 186 ? -5.329 -2.467 8.304 1.00 98.31 186 PHE A C 1
ATOM 1484 O O . PHE A 1 186 ? -6.370 -2.728 7.701 1.00 98.31 186 PHE A O 1
ATOM 1491 N N . VAL A 1 187 ? -4.504 -3.413 8.749 1.00 97.00 187 VAL A N 1
ATOM 1492 C CA . VAL A 1 187 ? -4.729 -4.848 8.520 1.00 97.00 187 VAL A CA 1
ATOM 1493 C C . VAL A 1 187 ? -5.434 -5.473 9.717 1.00 97.00 187 VAL A C 1
ATOM 1495 O O . VAL A 1 187 ? -5.033 -5.254 10.861 1.00 97.00 187 VAL A O 1
ATOM 1498 N N . LYS A 1 188 ? -6.448 -6.296 9.448 1.00 93.62 188 LYS A N 1
ATOM 1499 C CA . LYS A 1 188 ? -7.131 -7.120 10.451 1.00 93.62 188 LYS A CA 1
ATOM 1500 C C . LYS A 1 188 ? -6.480 -8.505 10.512 1.00 93.62 188 LYS A C 1
ATOM 1502 O O . LYS A 1 188 ? -6.210 -9.120 9.480 1.00 93.62 188 LYS A O 1
ATOM 1507 N N . THR A 1 189 ? -6.173 -8.999 11.709 1.00 85.75 189 THR A N 1
ATOM 1508 C CA . THR A 1 189 ? -5.497 -10.289 11.904 1.00 85.75 189 THR A CA 1
ATOM 1509 C C . THR A 1 189 ? -6.427 -11.442 11.549 1.00 85.75 189 THR A C 1
ATOM 1511 O O . THR A 1 189 ? -7.615 -11.416 11.863 1.00 85.75 189 THR A O 1
ATOM 1514 N N . LYS A 1 190 ? -5.878 -12.517 10.969 1.00 74.75 190 LYS A N 1
ATOM 1515 C CA . LYS A 1 190 ? -6.659 -13.714 10.604 1.00 74.75 190 LYS A CA 1
ATOM 1516 C C . LYS A 1 190 ? -7.422 -14.328 11.781 1.00 74.75 190 LYS A C 1
ATOM 1518 O O . LYS A 1 190 ? -8.485 -14.900 11.586 1.00 74.75 190 LYS A O 1
ATOM 1523 N N . GLU A 1 191 ? -6.878 -14.232 12.992 1.00 71.06 191 GLU A N 1
ATOM 1524 C CA . GLU A 1 191 ? -7.534 -14.736 14.200 1.00 71.06 191 GLU A CA 1
ATOM 1525 C C . GLU A 1 191 ? -8.796 -13.937 14.539 1.00 71.06 191 GLU A C 1
ATOM 1527 O O . GLU A 1 191 ? -9.839 -14.526 14.805 1.00 71.06 191 GLU A O 1
ATOM 1532 N N . SER A 1 192 ? -8.743 -12.606 14.441 1.00 68.94 192 SER A N 1
ATOM 1533 C CA . SER A 1 192 ? -9.933 -11.778 14.658 1.00 68.94 192 SER A CA 1
ATOM 1534 C C . SER A 1 192 ? -10.993 -11.960 13.581 1.00 68.94 192 SER A C 1
ATOM 1536 O O . SER A 1 192 ? -12.172 -12.012 13.917 1.00 68.94 192 SER A O 1
ATOM 1538 N N . VAL A 1 193 ? -10.586 -12.151 12.321 1.00 73.31 193 VAL A N 1
ATOM 1539 C CA . VAL A 1 193 ? -11.511 -12.470 11.223 1.00 73.31 193 VAL A CA 1
ATOM 1540 C C . VAL A 1 193 ? -12.250 -13.780 11.512 1.00 73.31 193 VAL A C 1
ATOM 1542 O O . VAL A 1 193 ? -13.475 -13.790 11.511 1.00 73.31 193 VAL A O 1
ATOM 1545 N N . LYS A 1 194 ? -11.536 -14.858 11.873 1.00 70.38 194 LYS A N 1
ATOM 1546 C CA . LYS A 1 194 ? -12.160 -16.147 12.230 1.00 70.38 194 LYS A CA 1
ATOM 1547 C C . LYS A 1 194 ? -13.107 -16.039 13.422 1.00 70.38 194 LYS A C 1
ATOM 1549 O O . LYS A 1 194 ? -14.186 -16.624 13.404 1.00 70.38 194 LYS A O 1
ATOM 1554 N N . ASN A 1 195 ? -12.704 -15.313 14.464 1.00 70.75 195 ASN A N 1
ATOM 1555 C CA . ASN A 1 195 ? -13.540 -15.124 15.646 1.00 70.75 195 ASN A CA 1
ATOM 1556 C C . ASN A 1 195 ? -14.811 -14.343 15.302 1.00 70.75 195 ASN A C 1
ATOM 1558 O O . ASN A 1 195 ? -15.883 -14.690 15.785 1.00 70.75 195 ASN A O 1
ATOM 1562 N N . GLN A 1 196 ? -14.712 -13.332 14.438 1.00 71.94 196 GLN A N 1
ATOM 1563 C CA . GLN A 1 196 ? -15.878 -12.597 13.965 1.00 71.94 196 GLN A CA 1
ATOM 1564 C C . GLN A 1 196 ? -16.797 -13.473 13.106 1.00 71.94 196 GLN A C 1
ATOM 1566 O O . GLN A 1 196 ? -17.994 -13.502 13.369 1.00 71.94 196 GLN A O 1
ATOM 1571 N N . GLU A 1 197 ? -16.264 -14.227 12.142 1.00 77.06 197 GLU A N 1
ATOM 1572 C CA . GLU A 1 197 ? -17.053 -15.162 11.324 1.00 77.06 197 GLU A CA 1
ATOM 1573 C C . GLU A 1 197 ? -17.784 -16.193 12.193 1.00 77.06 197 GLU A C 1
ATOM 1575 O O . GLU A 1 197 ? -18.965 -16.470 11.982 1.00 77.06 197 GLU A O 1
ATOM 1580 N N . MET A 1 198 ? -17.097 -16.730 13.204 1.00 77.44 198 MET A N 1
ATOM 1581 C CA . MET A 1 198 ? -17.675 -17.663 14.165 1.00 77.44 198 MET A CA 1
ATOM 1582 C C . MET A 1 198 ? -18.767 -17.001 15.013 1.00 77.44 198 MET A C 1
ATOM 1584 O O . MET A 1 198 ? -19.836 -17.585 15.173 1.00 77.44 198 MET A O 1
ATOM 1588 N N . ASN A 1 199 ? -18.547 -15.780 15.506 1.00 74.12 199 ASN A N 1
ATOM 1589 C CA . ASN A 1 199 ? -19.550 -15.038 16.273 1.00 74.12 199 ASN A CA 1
ATOM 1590 C C . ASN A 1 199 ? -20.790 -14.717 15.425 1.00 74.12 199 ASN A C 1
ATOM 1592 O O . ASN A 1 199 ? -21.908 -14.958 15.868 1.00 74.12 199 ASN A O 1
ATOM 1596 N N . GLU A 1 200 ? -20.612 -14.263 14.183 1.00 81.12 200 GLU A N 1
ATOM 1597 C CA . GLU A 1 200 ? -21.720 -14.021 13.251 1.00 81.12 200 GLU A CA 1
ATOM 1598 C C . GLU A 1 200 ? -22.473 -15.313 12.891 1.00 81.12 200 GLU A C 1
ATOM 1600 O O . GLU A 1 200 ? -23.676 -15.283 12.614 1.00 81.12 200 GLU A O 1
ATOM 1605 N N . MET A 1 201 ? -21.783 -16.458 12.854 1.00 81.88 201 MET A N 1
ATOM 1606 C CA . MET A 1 201 ? -22.412 -17.764 12.655 1.00 81.88 201 MET A CA 1
ATOM 1607 C C . MET A 1 201 ? -23.236 -18.171 13.881 1.00 81.88 201 MET A C 1
ATOM 1609 O O . MET A 1 201 ? -24.370 -18.615 13.716 1.00 81.88 201 MET A O 1
ATOM 1613 N N . ILE A 1 202 ? -22.704 -17.970 15.090 1.00 82.06 202 ILE A N 1
ATOM 1614 C CA . ILE A 1 202 ? -23.405 -18.233 16.355 1.00 82.06 202 ILE A CA 1
ATOM 1615 C C . ILE A 1 202 ? -24.663 -17.364 16.464 1.00 82.06 202 ILE A C 1
ATOM 1617 O O . ILE A 1 202 ? -25.734 -17.895 16.745 1.00 82.06 202 ILE A O 1
ATOM 1621 N N . GLU A 1 203 ? -24.573 -16.061 16.185 1.00 83.44 203 GLU A N 1
ATOM 1622 C CA . GLU A 1 203 ? -25.734 -15.158 16.229 1.00 83.44 203 GLU A CA 1
ATOM 1623 C C . GLU A 1 203 ? -26.847 -15.603 15.273 1.00 83.44 203 GLU A C 1
ATOM 1625 O O . GLU A 1 203 ? -28.017 -15.617 15.654 1.00 83.44 203 GLU A O 1
ATOM 1630 N N . LYS A 1 204 ? -26.498 -16.042 14.056 1.00 85.44 204 LYS A N 1
ATOM 1631 C CA . LYS A 1 204 ? -27.481 -16.579 13.101 1.00 85.44 204 LYS A CA 1
ATOM 1632 C C . LYS A 1 204 ? -28.126 -17.873 13.586 1.00 85.44 204 LYS A C 1
ATOM 1634 O O . LYS A 1 204 ? -29.313 -18.059 13.342 1.00 85.44 204 LYS A O 1
ATOM 1639 N N . VAL A 1 205 ? -27.370 -18.763 14.233 1.00 84.88 205 VAL A N 1
AT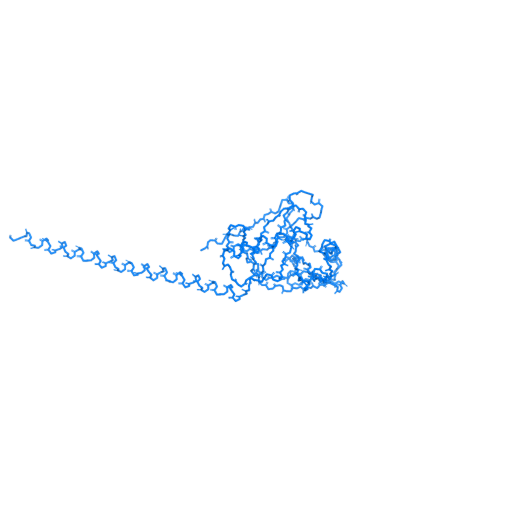OM 1640 C CA . VAL A 1 205 ? -27.919 -20.004 14.806 1.00 84.88 205 VAL A CA 1
ATOM 1641 C C . VAL A 1 205 ? -28.897 -19.675 15.933 1.00 84.88 205 VAL A C 1
ATOM 1643 O O . VAL A 1 205 ? -30.024 -20.153 15.894 1.00 84.88 205 VAL A O 1
ATOM 1646 N N . ILE A 1 206 ? -28.530 -18.773 16.849 1.00 86.19 206 ILE A N 1
ATOM 1647 C CA . ILE A 1 206 ? -29.425 -18.306 17.920 1.00 86.19 206 ILE A CA 1
ATOM 1648 C C . ILE A 1 206 ? -30.709 -17.702 17.332 1.00 86.19 206 ILE A C 1
ATOM 1650 O O . ILE A 1 206 ? -31.806 -17.986 17.806 1.00 86.19 206 ILE A O 1
ATOM 1654 N N . GLU A 1 207 ? -30.604 -16.887 16.279 1.00 84.81 207 GLU A N 1
ATOM 1655 C CA . GLU A 1 207 ? -31.776 -16.286 15.632 1.00 84.81 207 GLU A CA 1
ATOM 1656 C C . GLU A 1 207 ? -32.682 -17.328 14.945 1.00 84.81 207 GLU A C 1
ATOM 1658 O O . GLU A 1 207 ? -33.897 -17.131 14.862 1.00 84.81 207 GLU A O 1
ATOM 1663 N N . ILE A 1 208 ? -32.114 -18.429 14.441 1.00 85.44 208 ILE A N 1
ATOM 1664 C CA . ILE A 1 208 ? -32.874 -19.555 13.880 1.00 85.44 208 ILE A CA 1
ATOM 1665 C C . ILE A 1 208 ? -33.591 -20.311 14.997 1.00 85.44 208 ILE A C 1
ATOM 1667 O O . ILE A 1 208 ? -34.805 -20.487 14.893 1.00 85.44 208 ILE A O 1
ATOM 1671 N N . ASP A 1 209 ? -32.881 -20.680 16.065 1.00 80.69 209 ASP A N 1
ATOM 1672 C CA . ASP A 1 209 ? -33.443 -21.421 17.201 1.00 80.69 209 ASP A CA 1
ATOM 1673 C C . ASP A 1 209 ? -34.618 -20.653 17.827 1.00 80.69 209 ASP A C 1
ATOM 1675 O O . ASP A 1 209 ? -35.710 -21.199 17.992 1.00 80.69 209 ASP A O 1
ATOM 1679 N N . LEU A 1 210 ? -34.462 -19.339 18.041 1.00 81.50 210 LEU A N 1
ATOM 1680 C CA . LEU A 1 210 ? -35.540 -18.471 18.537 1.00 81.50 210 LEU A CA 1
ATOM 1681 C C . LEU A 1 210 ? -36.762 -18.437 17.600 1.00 81.50 210 LEU A C 1
ATOM 1683 O O . LEU A 1 210 ? -37.906 -18.360 18.058 1.00 81.50 210 LEU A O 1
ATOM 1687 N N . LYS A 1 211 ? -36.550 -18.480 16.278 1.00 80.38 211 LYS A N 1
ATOM 1688 C CA . LYS A 1 211 ? -37.644 -18.524 15.291 1.00 80.38 211 LYS A CA 1
ATOM 1689 C C . LYS A 1 211 ? -38.343 -19.881 15.262 1.00 80.38 211 LYS A C 1
ATOM 1691 O O . LYS A 1 211 ? -39.537 -19.917 14.955 1.00 80.38 211 LYS A O 1
ATOM 1696 N N . GLU A 1 212 ? -37.638 -20.975 15.531 1.00 83.12 212 GLU A N 1
ATOM 1697 C CA . GLU A 1 212 ? -38.247 -22.303 15.646 1.00 83.12 212 GLU A CA 1
ATOM 1698 C C . GLU A 1 212 ? -39.072 -22.432 16.929 1.00 83.12 212 GLU A C 1
ATOM 1700 O O . GLU A 1 212 ? -40.234 -22.836 16.840 1.00 83.12 212 GLU A O 1
ATOM 1705 N N . GLU A 1 213 ? -38.551 -21.972 18.071 1.00 78.44 213 GLU A N 1
ATOM 1706 C CA . GLU A 1 213 ? -39.299 -21.918 19.338 1.00 78.44 213 GLU A CA 1
ATOM 1707 C C . GLU A 1 213 ? -40.552 -21.032 19.227 1.00 78.44 213 GLU A C 1
ATOM 1709 O O . GLU A 1 213 ? -41.638 -21.411 19.665 1.00 78.44 213 GLU A O 1
ATOM 1714 N N . CYS A 1 214 ? -40.465 -19.873 18.565 1.00 63.66 214 CYS A N 1
ATOM 1715 C CA . CYS A 1 214 ? -41.649 -19.037 18.338 1.00 63.66 214 CYS A CA 1
ATOM 1716 C C . CYS A 1 214 ? -42.710 -19.744 17.479 1.00 63.66 214 CYS A C 1
ATOM 1718 O O . CYS A 1 214 ? -43.904 -19.572 17.713 1.00 63.66 214 CYS A O 1
ATOM 1720 N N . LYS A 1 215 ? -42.311 -20.550 16.487 1.00 77.12 215 LYS A N 1
ATOM 1721 C CA . LYS A 1 215 ? -43.263 -21.298 15.649 1.00 77.12 215 LYS A CA 1
ATOM 1722 C C . LYS A 1 215 ? -43.934 -22.440 16.402 1.00 77.12 215 LYS A C 1
ATOM 1724 O O . LYS A 1 215 ? -45.106 -22.703 16.130 1.00 77.12 215 LYS A O 1
ATOM 1729 N N . SER A 1 216 ? -43.221 -23.126 17.296 1.00 70.69 216 SER A N 1
ATOM 1730 C CA . SER A 1 216 ? -43.821 -24.187 18.111 1.00 70.69 216 SER A CA 1
ATOM 1731 C C . SER A 1 216 ? -44.838 -23.615 19.095 1.00 70.69 216 SER A C 1
ATOM 1733 O O . SER A 1 216 ? -45.948 -24.130 19.157 1.00 70.69 216 SER A O 1
ATOM 1735 N N . VAL A 1 217 ? -44.523 -22.492 19.752 1.00 75.06 217 VAL A N 1
ATOM 1736 C CA . VAL A 1 217 ? -45.452 -21.818 20.679 1.00 75.06 217 VAL A CA 1
ATOM 1737 C C . VAL A 1 217 ? -46.704 -21.307 19.958 1.00 75.06 217 VAL A C 1
ATOM 1739 O O . VAL A 1 217 ? -47.815 -21.475 20.455 1.00 75.06 217 VAL A O 1
ATOM 1742 N N . VAL A 1 218 ? -46.559 -20.723 18.761 1.00 74.25 218 VAL A N 1
ATOM 1743 C CA . VAL A 1 218 ? -47.721 -20.271 17.973 1.00 74.25 218 VAL A CA 1
ATOM 1744 C C . VAL A 1 218 ? -48.601 -21.455 17.562 1.00 74.25 218 VAL A C 1
ATOM 1746 O O . VAL A 1 218 ? -49.819 -21.375 17.702 1.00 74.25 218 VAL A O 1
ATOM 1749 N N . LYS A 1 219 ? -48.009 -22.577 17.127 1.00 74.69 219 LYS A N 1
ATOM 1750 C CA . LYS A 1 219 ? -48.772 -23.796 16.811 1.00 74.69 219 LYS A CA 1
ATOM 1751 C C . LYS A 1 219 ? -49.534 -24.348 18.013 1.00 74.69 219 LYS A C 1
ATOM 1753 O O . LYS A 1 219 ? -50.698 -24.693 17.853 1.00 74.69 219 LYS A O 1
ATOM 1758 N N . GLU A 1 220 ? -48.905 -24.402 19.187 1.00 72.88 220 GLU A N 1
ATOM 1759 C CA . GLU A 1 220 ? -49.570 -24.852 20.417 1.00 72.88 220 GLU A CA 1
ATOM 1760 C C . GLU A 1 220 ? -50.745 -23.932 20.781 1.00 72.88 220 GLU A C 1
ATOM 1762 O O . GLU A 1 220 ? -51.820 -24.423 21.115 1.00 72.88 220 GLU A O 1
ATOM 1767 N N . SER A 1 221 ? -50.596 -22.610 20.628 1.00 63.88 221 SER A N 1
ATOM 1768 C CA . SER A 1 221 ? -51.694 -21.666 20.886 1.00 63.88 221 SER A CA 1
ATOM 1769 C C . SER A 1 221 ? -52.861 -21.798 19.896 1.00 63.88 221 SER A C 1
ATOM 1771 O O . SER A 1 221 ? -54.018 -21.744 20.302 1.00 63.88 221 SER A O 1
ATOM 1773 N N . GLU A 1 222 ? -52.580 -22.036 18.609 1.00 71.31 222 GLU A N 1
ATOM 1774 C CA . GLU A 1 222 ? -53.618 -22.249 17.590 1.00 71.31 222 GLU A CA 1
ATOM 1775 C C . GLU A 1 222 ? -54.338 -23.596 17.759 1.00 71.31 222 GLU A C 1
ATOM 1777 O O . GLU A 1 222 ? -55.528 -23.702 17.453 1.00 71.31 222 GLU A O 1
ATOM 1782 N N . GLU A 1 223 ? -53.639 -24.635 18.227 1.00 70.31 223 GLU A N 1
ATOM 1783 C CA . GLU A 1 223 ? -54.258 -25.916 18.582 1.00 70.31 223 GLU A CA 1
ATOM 1784 C C . GLU A 1 223 ? -55.115 -25.792 19.848 1.00 70.31 223 GLU A C 1
ATOM 1786 O O . GLU A 1 223 ? -56.245 -26.280 19.854 1.00 70.31 223 GLU A O 1
ATOM 1791 N N . GLU A 1 224 ? -54.653 -25.081 20.880 1.00 65.94 224 GLU A N 1
ATOM 1792 C CA . GLU A 1 224 ? -55.454 -24.826 22.084 1.00 65.94 224 GLU A CA 1
ATOM 1793 C C . GLU A 1 224 ? -56.727 -24.019 21.801 1.00 65.94 224 GLU A C 1
ATOM 1795 O O . GLU A 1 224 ? -57.782 -24.317 22.370 1.00 65.94 224 GLU A O 1
ATOM 1800 N N . ASP A 1 225 ? -56.653 -23.002 20.941 1.00 69.50 225 ASP A N 1
ATOM 1801 C CA . ASP A 1 225 ? -57.818 -22.185 20.594 1.00 69.50 225 ASP A CA 1
ATOM 1802 C C . ASP A 1 225 ? -58.844 -22.980 19.771 1.00 69.50 225 ASP A C 1
ATOM 1804 O O . ASP A 1 225 ? -60.046 -22.848 20.011 1.00 69.50 225 ASP A O 1
ATOM 1808 N N . LYS A 1 226 ? -58.398 -23.885 18.886 1.00 68.31 226 LYS A N 1
ATOM 1809 C CA . LYS A 1 226 ? -59.292 -24.805 18.156 1.00 68.31 226 LYS A CA 1
ATOM 1810 C C . LYS A 1 226 ? -59.994 -25.801 19.075 1.00 68.31 226 LYS A C 1
ATOM 1812 O O . LYS A 1 226 ? -61.189 -26.033 18.909 1.00 68.31 226 LYS A O 1
ATOM 1817 N N . VAL A 1 227 ? -59.287 -26.356 20.061 1.00 70.00 227 VAL A N 1
ATOM 1818 C CA . VAL A 1 227 ? -59.879 -27.289 21.037 1.00 70.00 227 VAL A CA 1
ATOM 1819 C C . VAL A 1 227 ? -60.942 -26.584 21.892 1.00 70.00 227 VAL A C 1
ATOM 1821 O O . VAL A 1 227 ? -62.019 -27.134 22.115 1.00 70.00 227 VAL A O 1
ATOM 1824 N N . LYS A 1 228 ? -60.695 -25.333 22.307 1.00 66.75 228 LYS A N 1
ATOM 1825 C CA . LYS A 1 228 ? -61.668 -24.523 23.068 1.00 66.75 228 LYS A CA 1
ATOM 1826 C C . LYS A 1 228 ? -62.894 -24.121 22.237 1.00 66.75 228 LYS A C 1
ATOM 1828 O O . LYS A 1 228 ? -63.979 -23.960 22.800 1.00 66.75 228 LYS A O 1
ATOM 1833 N N . GLU A 1 229 ? -62.747 -23.940 20.924 1.00 62.84 229 GLU A N 1
ATOM 1834 C CA . GLU A 1 229 ? -63.872 -23.692 20.011 1.00 62.84 229 GLU A CA 1
ATOM 1835 C C . GLU A 1 229 ? -64.734 -24.948 19.811 1.00 62.84 229 GLU A C 1
ATOM 1837 O O . GLU A 1 229 ? -65.961 -24.857 19.864 1.00 62.84 229 GLU A O 1
ATOM 1842 N N . GLU A 1 230 ? -64.118 -26.125 19.662 1.00 61.44 230 GLU A N 1
ATOM 1843 C CA . GLU A 1 230 ? -64.838 -27.399 19.519 1.00 61.44 230 GLU A CA 1
ATOM 1844 C C . GLU A 1 230 ? -65.596 -27.805 20.798 1.00 61.44 230 GLU A C 1
ATOM 1846 O O . GLU A 1 230 ? -66.741 -28.257 20.708 1.00 61.44 230 GLU A O 1
ATOM 1851 N N . GLU A 1 231 ? -65.031 -27.572 21.991 1.00 61.62 231 GLU A N 1
ATOM 1852 C CA . GLU A 1 231 ? -65.723 -27.827 23.268 1.00 61.62 231 GLU A CA 1
ATOM 1853 C C . GLU A 1 231 ? -66.926 -26.892 23.495 1.00 61.62 231 GLU A C 1
ATOM 1855 O O . GLU A 1 231 ? -67.944 -27.311 24.053 1.00 61.62 231 GLU A O 1
ATOM 1860 N N . LYS A 1 232 ? -66.866 -25.642 23.016 1.00 59.22 232 LYS A N 1
ATOM 1861 C CA . LYS A 1 232 ? -67.993 -24.695 23.098 1.00 59.22 232 LYS A CA 1
ATOM 1862 C C . LYS A 1 232 ? -69.171 -25.099 22.214 1.00 59.22 232 LYS A C 1
ATOM 1864 O O . LYS A 1 232 ? -70.319 -24.944 22.618 1.00 59.22 232 LYS A O 1
ATOM 1869 N N . VAL A 1 233 ? -68.900 -25.647 21.030 1.00 59.56 233 VAL A N 1
ATOM 1870 C CA . VAL A 1 233 ? -69.946 -26.094 20.093 1.00 59.56 233 VAL A CA 1
ATOM 1871 C C . VAL A 1 233 ? -70.691 -27.330 20.617 1.00 59.56 233 VAL A C 1
ATOM 1873 O O . VAL A 1 233 ? -71.849 -27.541 20.260 1.00 59.56 233 VAL A O 1
ATOM 1876 N N . GLN A 1 234 ? -70.076 -28.124 21.499 1.00 58.31 234 GLN A N 1
ATOM 1877 C CA . GLN A 1 234 ? -70.716 -29.290 22.119 1.00 58.31 234 GLN A CA 1
ATOM 1878 C C . GLN A 1 234 ? -71.571 -28.960 23.356 1.00 58.31 234 GLN A C 1
ATOM 1880 O O . GLN A 1 234 ? -72.440 -29.759 23.694 1.00 58.31 234 GLN A O 1
ATOM 1885 N N . GLN A 1 235 ? -71.382 -27.806 24.008 1.00 55.62 235 GLN A N 1
ATOM 1886 C CA . GLN A 1 235 ? -72.178 -27.403 25.183 1.00 55.62 235 GLN A CA 1
ATOM 1887 C C . GLN A 1 235 ? -73.465 -26.626 24.854 1.00 55.62 235 GLN A C 1
ATOM 1889 O O . GLN A 1 235 ? -74.370 -26.606 25.681 1.00 55.62 235 GLN A O 1
ATOM 1894 N N . ASP A 1 236 ? -73.592 -26.048 23.657 1.00 55.12 236 ASP A N 1
ATOM 1895 C CA . ASP A 1 236 ? -74.789 -25.294 23.232 1.00 55.12 236 ASP A CA 1
ATOM 1896 C C . ASP A 1 236 ? -75.815 -26.151 22.445 1.00 55.12 236 ASP A C 1
ATOM 1898 O O . ASP A 1 236 ? -76.767 -25.623 21.866 1.00 55.12 236 ASP A O 1
ATOM 1902 N N . GLY A 1 237 ? -75.615 -27.475 22.386 1.00 52.62 237 GLY A N 1
ATOM 1903 C CA . GLY A 1 237 ? -76.413 -28.421 21.591 1.00 52.62 237 GLY A CA 1
ATOM 1904 C C . GLY A 1 237 ? -77.369 -29.341 22.366 1.00 52.62 237 GLY A C 1
ATOM 1905 O O . GLY A 1 237 ? -77.953 -30.225 21.737 1.00 52.62 237 GLY A O 1
ATOM 1906 N N . GLU A 1 238 ? -77.521 -29.167 23.684 1.00 44.22 238 GLU A N 1
ATOM 1907 C CA . GLU A 1 238 ? -78.429 -29.954 24.548 1.00 44.22 238 GLU A CA 1
ATOM 1908 C C . GLU A 1 238 ? -79.698 -29.187 24.956 1.00 44.22 238 GLU A C 1
ATOM 1910 O O . GLU A 1 238 ? -79.589 -28.016 25.389 1.00 44.22 238 GLU A O 1
#

Foldseek 3Di:
DDFDQPPDQDPPDRAAEQGWIFPDDDVQKTKIKGAWFKKKKFKDKDLWPVVVVVVRVVLVCVQQCQQFVVRDHFGFHDKWKWKWQDDPDNHGIIMIMIITTRDPVCRVPNTGGPDPRIDMDRGHIWIKIKGKDWADDTPVNLVVQLVVSVVRCVVVVQPQWDSSMKMWMWGDDPPDHGGTIIMIIITHDPVSVVVVVVVVVVVVVVVVVVVVVVVVVVVVVVVVVVVVVVVVVVVVPD

InterPro domains:
  IPR006917 SOUL heme-binding protein [PF04832] (16-186)
  IPR006917 SOUL heme-binding protein [PTHR11220] (13-187)

pLDDT: mean 85.47, std 16.35, range [31.11, 98.75]

Secondary structure (DSSP, 8-state):
----------SSS--EE---EEEEEETTEEEEEEPPEEEEEEEEEES-HHHHHHHHHHHHHHHHTT-EET------EE-EEEEEE--SSTTSPEEEEEEEEPPGGGSSSPPEESSTTEEEEEEPPEEEEEEEEES---HHHHHHHHHHHHHHHHHTT--SEEEEEEEEEE-S-TT--SS-EEEEEEEEPHHHHHHHHHHHHHHHHHHHHHHHHHHHHHHHHHHHHHHHHHHHHHHS--

Radius of gyration: 26.67 Å; chains: 1; bounding box: 96×47×47 Å

Organism: Homarus americanus (NCBI:txid6706)

Sequence (238 aa):
MSAILKGIRAAFGDVEMTPYTVMVERDGYEERLYPARKWACTTMKGTSQQELVSPMFRALFNYISGKNDPNIRIDMTSPVTTYVEPGAGPTCESTFTMAFLVPEEHQLTPPLSVDKTIFIEDRPELTVLTRRFGGYTSDEIIIKEAKELAEAIKKNGETGVNFDQYYVVGYDPPFKLFSRRNEIWFVKTKESVKNQEMNEMIEKVIEIDLKEECKSVVKESEEEDKVKEEEKVQQDGE